Protein AF-W7T5Z7-F1 (afdb_monomer_lite)

pLDDT: mean 73.19, std 28.3, range [23.73, 98.75]

Secondary structure (DSSP, 8-state):
--PPP--------BTTBTTHHHHHHHHHHHHHHHTT--S------SSGGGGHHHHHHHHHHH-TT-EEEEE-SS-----TTT-SS--SGGGHHHHHTT-S-TTTS-SS---GGGEEEES-----HHHHHHHHTTSSEEE---TT--THHHHHHHHHTT-SSEEEEE-GGGS-HHHHTTTS-------------------------------------------------PPPPPPPPPPPPPPPPPPPPPPPPP---PPPP--PPPP-PPPPPPPP-

Structure (mmCIF, N/CA/C/O backbone):
data_AF-W7T5Z7-F1
#
_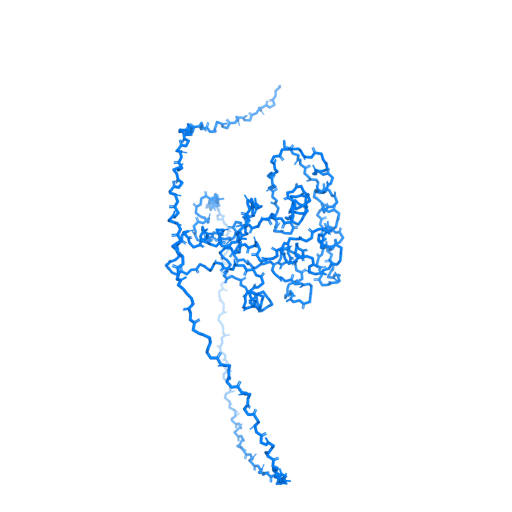entry.id   AF-W7T5Z7-F1
#
loop_
_atom_site.group_PDB
_atom_site.id
_atom_site.type_symbol
_atom_site.label_atom_id
_atom_site.label_alt_id
_atom_site.label_comp_id
_atom_site.label_asym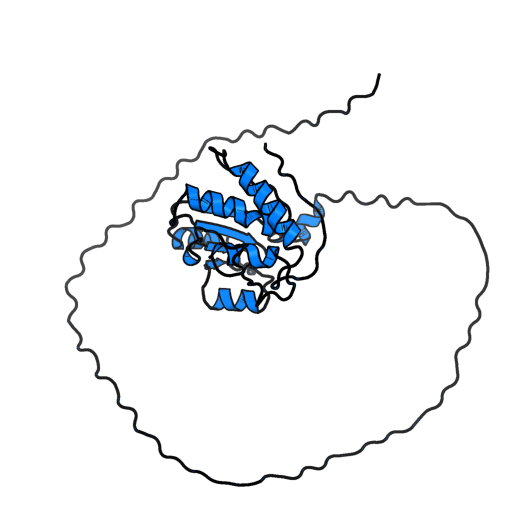_id
_atom_site.label_entity_id
_atom_site.label_seq_id
_atom_site.pdbx_PDB_ins_code
_atom_site.Cartn_x
_atom_site.Cartn_y
_atom_site.Cartn_z
_atom_site.occupancy
_atom_site.B_iso_or_equiv
_atom_site.auth_seq_id
_atom_site.auth_comp_id
_atom_site.auth_asym_id
_atom_site.auth_atom_id
_atom_site.pdbx_PDB_model_num
ATOM 1 N N . MET A 1 1 ? -3.049 23.572 3.138 1.00 80.56 1 MET A N 1
ATOM 2 C CA . MET A 1 1 ? -2.495 22.407 3.868 1.00 80.56 1 MET A CA 1
ATOM 3 C C . MET A 1 1 ? -3.502 21.980 4.930 1.00 80.56 1 MET A C 1
ATOM 5 O O . MET A 1 1 ? -3.996 22.853 5.629 1.00 80.56 1 MET A O 1
ATOM 9 N N . ARG A 1 2 ? -3.859 20.691 5.030 1.00 87.88 2 ARG A N 1
ATOM 10 C CA . ARG A 1 2 ? -4.737 20.172 6.100 1.00 87.88 2 ARG A CA 1
ATOM 11 C C . ARG A 1 2 ? -3.872 19.415 7.105 1.00 8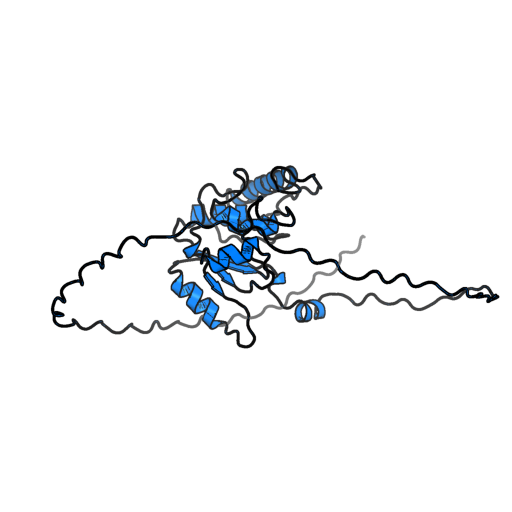7.88 2 ARG A C 1
ATOM 13 O O . ARG A 1 2 ? -3.148 18.513 6.701 1.00 87.88 2 ARG A O 1
ATOM 20 N N . ARG A 1 3 ? -3.923 19.786 8.386 1.00 90.75 3 ARG A N 1
ATOM 21 C CA . ARG A 1 3 ? -3.257 19.032 9.456 1.00 90.75 3 ARG A CA 1
ATOM 22 C C . ARG A 1 3 ? -4.219 17.960 9.955 1.00 90.75 3 ARG A C 1
ATOM 24 O O . ARG A 1 3 ? -5.344 18.279 10.328 1.00 90.75 3 ARG A O 1
ATOM 31 N N . VAL A 1 4 ? -3.782 16.707 9.933 1.00 91.88 4 VAL A N 1
ATOM 32 C CA . VAL A 1 4 ? -4.558 15.580 10.458 1.00 91.88 4 VAL A CA 1
ATOM 33 C C . VAL A 1 4 ? -4.205 15.407 11.929 1.00 91.88 4 VAL A C 1
ATOM 35 O O . VAL A 1 4 ? -3.028 15.428 12.288 1.00 91.88 4 VAL A O 1
ATOM 38 N N . GLN A 1 5 ? -5.214 15.270 12.785 1.00 91.50 5 GLN A N 1
ATOM 39 C CA . GLN A 1 5 ? -4.989 14.918 14.181 1.00 91.50 5 GLN A CA 1
ATOM 40 C C . GLN A 1 5 ? -4.401 13.507 14.261 1.00 91.50 5 GLN A C 1
ATOM 42 O O . GLN A 1 5 ? -4.882 12.593 13.595 1.00 91.50 5 GLN A O 1
ATOM 47 N N . VAL A 1 6 ? -3.375 13.333 15.090 1.00 91.00 6 VAL A N 1
ATOM 48 C CA . VAL A 1 6 ? -2.762 12.030 15.353 1.00 91.00 6 VAL A CA 1
ATOM 49 C C . VAL A 1 6 ? -2.937 11.731 16.831 1.00 91.00 6 VAL A C 1
ATOM 51 O O . VAL A 1 6 ? -2.428 12.454 17.687 1.00 91.00 6 VAL A O 1
ATOM 54 N N . ARG A 1 7 ? -3.681 10.672 17.139 1.00 91.19 7 ARG A N 1
ATOM 55 C CA . ARG A 1 7 ? -3.710 10.097 18.478 1.00 91.19 7 ARG A CA 1
ATOM 56 C C . ARG A 1 7 ? -2.407 9.328 18.670 1.00 91.19 7 ARG A C 1
ATOM 58 O O . ARG A 1 7 ? -2.045 8.497 17.839 1.00 91.19 7 ARG A O 1
ATOM 65 N N . ALA A 1 8 ? -1.715 9.632 19.759 1.00 87.81 8 ALA A N 1
ATOM 66 C CA . ALA A 1 8 ? -0.575 8.864 20.229 1.00 87.81 8 ALA A CA 1
ATOM 67 C C . ALA A 1 8 ? -1.036 7.905 21.330 1.00 87.81 8 ALA A C 1
ATOM 69 O O . ALA A 1 8 ? -1.938 8.220 22.108 1.00 87.81 8 ALA A O 1
ATOM 70 N N . GLY A 1 9 ? -0.419 6.732 21.389 1.00 84.50 9 GLY A N 1
ATOM 71 C CA . GLY A 1 9 ? -0.694 5.734 22.411 1.00 84.50 9 GLY A CA 1
ATOM 72 C C . GLY A 1 9 ? -0.051 4.404 22.059 1.00 84.50 9 GLY A C 1
ATOM 73 O O . GLY A 1 9 ? 0.315 4.166 20.908 1.00 84.50 9 GLY A O 1
ATOM 74 N N . THR A 1 10 ? 0.080 3.544 23.060 1.00 84.12 10 THR A N 1
ATOM 75 C CA . THR A 1 10 ? 0.559 2.176 22.891 1.00 84.12 10 THR A CA 1
ATOM 76 C C . THR A 1 10 ? -0.527 1.202 23.324 1.00 84.12 10 THR A C 1
ATOM 78 O O . THR A 1 10 ? -1.245 1.438 24.295 1.00 84.12 10 THR A O 1
ATOM 81 N N . SER A 1 11 ? -0.677 0.102 22.595 1.00 80.69 11 SER A N 1
ATOM 82 C CA . SER A 1 11 ? -1.566 -0.990 22.978 1.00 80.69 11 SER A CA 1
ATOM 83 C C . SER A 1 11 ? -0.900 -2.339 22.755 1.00 80.69 11 SER A C 1
ATOM 85 O O . SER A 1 11 ? 0.031 -2.491 21.957 1.00 80.69 11 SER A O 1
ATOM 87 N N . LYS A 1 12 ? -1.429 -3.350 23.447 1.00 86.44 12 LYS A N 1
ATOM 88 C CA . LYS A 1 12 ? -1.060 -4.749 23.219 1.00 86.44 12 LYS A CA 1
ATOM 89 C C . LYS A 1 12 ? -1.367 -5.159 21.773 1.00 86.44 12 LYS A C 1
ATOM 91 O O . LYS A 1 12 ? -2.151 -4.504 21.081 1.00 86.44 12 LYS A O 1
ATOM 96 N N . LEU A 1 13 ? -0.738 -6.251 21.350 1.00 93.06 13 LEU A N 1
ATOM 97 C CA . LEU A 1 13 ? -1.005 -6.925 20.085 1.00 93.06 13 LEU A CA 1
ATOM 98 C C . LEU A 1 13 ? -2.455 -7.437 20.074 1.00 93.06 13 LEU A C 1
ATOM 100 O O . LEU A 1 13 ? -2.835 -8.214 20.948 1.00 93.06 13 LEU A O 1
ATOM 104 N N . VAL A 1 14 ? -3.257 -7.014 19.096 1.00 95.56 14 VAL A N 1
ATOM 105 C CA . VAL A 1 14 ? -4.645 -7.471 18.916 1.00 95.56 14 VAL A CA 1
ATOM 106 C C . VAL A 1 14 ? -4.833 -7.905 17.470 1.00 95.56 14 VAL A C 1
ATOM 108 O O . VAL A 1 14 ? -4.664 -7.105 16.551 1.00 95.56 14 VAL A O 1
ATOM 111 N N . GLY A 1 15 ? -5.167 -9.182 17.262 1.00 94.75 15 GLY A N 1
ATOM 112 C CA . GLY A 1 15 ? -5.297 -9.750 15.915 1.00 94.75 15 GLY A CA 1
ATOM 113 C C . GLY A 1 15 ? -3.991 -9.709 15.114 1.00 94.75 15 GLY A C 1
ATOM 114 O O . GLY A 1 15 ? -4.033 -9.557 13.902 1.00 94.75 15 GLY A O 1
ATOM 115 N N . GLY A 1 16 ? -2.837 -9.777 15.790 1.00 96.75 16 GLY A N 1
ATOM 116 C CA . GLY A 1 16 ? -1.516 -9.686 15.159 1.00 96.75 16 GLY A CA 1
ATOM 117 C C . GLY A 1 16 ? -1.066 -8.263 14.798 1.00 96.75 16 GLY A C 1
ATOM 118 O O . GLY A 1 16 ? -0.042 -8.114 14.145 1.00 96.75 16 GLY A O 1
ATOM 119 N N . ILE A 1 17 ? -1.785 -7.221 15.241 1.00 97.50 17 ILE A N 1
ATOM 120 C CA . ILE A 1 17 ? -1.431 -5.814 14.995 1.00 97.50 17 ILE A CA 1
ATOM 121 C C . ILE A 1 17 ? -1.275 -5.055 16.321 1.00 97.50 17 ILE A C 1
ATOM 123 O O . ILE A 1 17 ? -2.170 -5.062 17.173 1.00 97.50 17 ILE A O 1
ATOM 127 N N . HIS A 1 18 ? -0.137 -4.386 16.507 1.00 96.12 18 HIS A N 1
ATOM 128 C CA . HIS A 1 18 ? 0.095 -3.465 17.620 1.00 96.12 18 HIS A CA 1
ATOM 129 C C . HIS A 1 18 ? -0.662 -2.148 17.435 1.00 96.12 18 HIS A C 1
ATOM 131 O O . HIS A 1 18 ? -0.862 -1.684 16.317 1.00 96.12 18 HIS A O 1
ATOM 137 N N . ASN A 1 19 ? -1.032 -1.499 18.542 1.00 95.12 19 ASN A N 1
ATOM 138 C CA . ASN A 1 19 ? -1.632 -0.156 18.541 1.00 95.12 19 ASN A CA 1
ATOM 139 C C . ASN A 1 19 ? -2.953 -0.049 17.749 1.00 95.12 19 ASN A C 1
ATOM 141 O O . ASN A 1 19 ? -3.313 1.041 17.305 1.00 95.12 19 ASN A O 1
ATOM 145 N N . ARG A 1 20 ? -3.689 -1.161 17.587 1.00 95.12 20 ARG A N 1
ATOM 146 C CA . ARG A 1 20 ? -4.884 -1.277 16.728 1.00 95.12 20 ARG A CA 1
ATOM 147 C C . ARG A 1 20 ? -5.879 -0.128 16.906 1.00 95.12 20 ARG A C 1
ATOM 149 O O . ARG A 1 20 ? -6.240 0.514 15.926 1.00 95.12 20 ARG A O 1
ATOM 156 N N . GLU A 1 21 ? -6.300 0.149 18.140 1.00 93.31 21 GLU A N 1
ATOM 157 C CA . GLU A 1 21 ? -7.297 1.193 18.435 1.00 93.31 21 GLU A CA 1
ATOM 158 C C . GLU A 1 21 ? -6.822 2.579 17.971 1.00 93.31 21 GLU A C 1
ATOM 160 O O . GLU A 1 21 ? -7.561 3.331 17.335 1.00 93.31 21 GLU A O 1
ATOM 165 N N . VAL A 1 22 ? -5.557 2.903 18.251 1.00 94.31 22 VAL A N 1
ATOM 166 C CA . VAL A 1 22 ? -4.946 4.183 17.880 1.00 94.31 22 VAL A CA 1
ATOM 167 C C . VAL A 1 22 ? -4.818 4.296 16.362 1.00 94.31 22 VAL A C 1
ATOM 169 O O . VAL A 1 22 ? -5.159 5.334 15.793 1.00 94.31 22 VAL A O 1
ATOM 172 N N . LEU A 1 23 ? -4.392 3.222 15.692 1.00 95.81 23 LEU A N 1
ATOM 173 C CA . LEU A 1 23 ? -4.307 3.176 14.235 1.00 95.81 23 LEU A CA 1
ATOM 174 C C . LEU A 1 23 ? -5.684 3.366 13.586 1.00 95.81 23 LEU A C 1
ATOM 176 O O . LEU A 1 23 ? -5.809 4.151 12.649 1.00 95.81 23 LEU A O 1
ATOM 180 N N . MET A 1 24 ? -6.732 2.720 14.105 1.00 95.12 24 MET A N 1
ATOM 181 C CA . MET A 1 24 ? -8.100 2.891 13.603 1.00 95.12 24 MET A CA 1
ATOM 182 C C . MET A 1 24 ? -8.606 4.328 13.775 1.00 95.12 24 MET A C 1
ATOM 184 O O . MET A 1 24 ? -9.157 4.898 12.831 1.00 95.12 24 MET A O 1
ATOM 188 N N . ALA A 1 25 ? -8.366 4.949 14.934 1.00 95.31 25 ALA A N 1
ATOM 189 C CA . ALA A 1 25 ? -8.713 6.353 15.153 1.00 95.31 25 ALA A CA 1
ATOM 190 C C . ALA A 1 25 ? -7.990 7.279 14.155 1.00 95.31 25 ALA A C 1
ATOM 192 O O . ALA A 1 25 ? -8.613 8.134 13.525 1.00 95.31 25 ALA A O 1
ATOM 193 N N . ASN A 1 26 ? -6.691 7.059 13.938 1.00 95.56 26 ASN A N 1
ATOM 194 C CA . ASN A 1 26 ? -5.892 7.850 13.002 1.00 95.56 26 ASN A CA 1
ATOM 195 C C . ASN A 1 26 ? -6.357 7.679 11.549 1.00 95.56 26 ASN A C 1
ATOM 197 O O . ASN A 1 26 ? -6.443 8.664 10.814 1.00 95.56 26 ASN A O 1
ATOM 201 N N . ARG A 1 27 ? -6.744 6.464 11.142 1.00 95.56 27 ARG A N 1
ATOM 202 C CA . ARG A 1 27 ? -7.349 6.210 9.824 1.00 95.56 27 ARG A CA 1
ATOM 203 C C . ARG A 1 27 ? -8.650 6.989 9.636 1.00 95.56 27 ARG A C 1
ATOM 205 O O . ARG A 1 27 ? -8.863 7.571 8.573 1.00 95.56 27 ARG A O 1
ATOM 212 N N . ALA A 1 28 ? -9.498 7.056 10.663 1.00 95.75 28 ALA A N 1
ATOM 213 C CA . ALA A 1 28 ? -10.732 7.838 10.611 1.00 95.75 28 ALA A CA 1
ATOM 214 C C . ALA A 1 28 ? -10.452 9.344 10.438 1.00 95.75 28 ALA A C 1
ATOM 216 O O . ALA A 1 28 ? -11.091 9.999 9.607 1.00 95.75 28 ALA A O 1
ATOM 217 N N . PHE A 1 2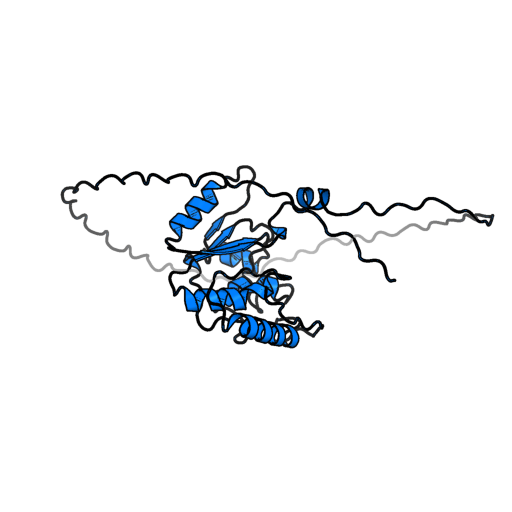9 ? -9.450 9.885 11.142 1.00 96.00 29 PHE A N 1
ATOM 218 C CA . PHE A 1 29 ? -9.026 11.281 10.976 1.00 96.00 29 PHE A CA 1
ATOM 219 C C . PHE A 1 29 ? -8.460 11.562 9.577 1.00 96.00 29 PHE A C 1
ATOM 221 O O . PHE A 1 29 ? -8.786 12.588 8.974 1.00 96.00 29 PHE A O 1
ATOM 228 N N . GLN A 1 30 ? -7.671 10.641 9.015 1.00 95.62 30 GLN A N 1
ATOM 229 C CA . GLN A 1 30 ? -7.176 10.748 7.638 1.00 95.62 30 GLN A CA 1
ATOM 230 C C . GLN A 1 30 ? -8.327 10.732 6.627 1.00 95.62 30 GLN A C 1
ATOM 232 O O . GLN A 1 30 ? -8.395 11.595 5.749 1.00 95.62 30 GLN A O 1
ATOM 237 N N . ALA A 1 31 ? -9.276 9.804 6.782 1.00 95.06 31 ALA A N 1
ATOM 238 C CA . ALA A 1 31 ? -10.434 9.706 5.902 1.00 95.06 31 ALA A CA 1
ATOM 239 C C . ALA A 1 31 ? -11.245 11.008 5.931 1.00 95.06 31 ALA A C 1
ATOM 241 O O . ALA A 1 31 ? -11.594 11.538 4.876 1.00 95.06 31 ALA A O 1
ATOM 242 N N . GLN A 1 32 ? -11.466 11.578 7.121 1.00 95.44 32 GLN A N 1
ATOM 243 C CA . GLN A 1 32 ? -12.104 12.883 7.296 1.00 95.44 32 GLN A CA 1
ATOM 244 C C . GLN A 1 32 ? -11.375 14.007 6.567 1.00 95.44 32 GLN A C 1
ATOM 246 O O . GLN A 1 32 ? -12.016 14.801 5.874 1.00 95.44 32 GLN A O 1
ATOM 251 N N . ALA A 1 33 ? -10.051 14.061 6.685 1.00 94.31 33 ALA A N 1
ATOM 252 C CA . ALA A 1 33 ? -9.251 15.080 6.024 1.00 94.31 33 ALA A CA 1
ATOM 253 C C . ALA A 1 33 ? -9.304 14.977 4.490 1.00 94.31 33 ALA A C 1
ATOM 255 O O . ALA A 1 33 ? -9.174 16.003 3.820 1.00 94.31 33 ALA A O 1
ATOM 256 N N . LEU A 1 34 ? -9.539 13.785 3.931 1.00 94.38 34 LEU A N 1
ATOM 257 C CA . LEU A 1 34 ? -9.584 13.548 2.485 1.00 94.38 34 LEU A CA 1
ATOM 258 C C . LEU A 1 34 ? -10.984 13.646 1.858 1.00 94.38 34 LEU A C 1
ATOM 260 O O . LEU A 1 34 ? -11.066 13.835 0.647 1.00 94.38 34 LEU A O 1
ATOM 264 N N . ARG A 1 35 ? -12.080 13.601 2.637 1.00 90.25 35 ARG A N 1
ATOM 265 C CA . ARG A 1 35 ? -13.474 13.569 2.118 1.00 90.25 35 ARG A CA 1
ATOM 266 C C . ARG A 1 35 ? -13.794 14.601 1.031 1.00 90.25 35 ARG A C 1
ATOM 268 O O . ARG A 1 35 ? -14.564 14.312 0.125 1.00 90.25 35 ARG A O 1
ATOM 275 N N . HIS A 1 36 ? -13.207 15.793 1.125 1.00 85.62 36 HIS A N 1
ATOM 276 C CA . HIS A 1 36 ? -13.451 16.910 0.201 1.00 85.62 36 HIS A CA 1
ATOM 277 C C . HIS A 1 36 ? -12.191 17.340 -0.562 1.00 85.62 36 HIS A C 1
ATOM 279 O O . HIS A 1 36 ? -12.045 18.512 -0.905 1.00 85.62 36 HIS A O 1
ATOM 285 N N . ALA A 1 37 ? -11.221 16.441 -0.741 1.00 91.50 37 ALA A N 1
ATOM 286 C CA . ALA A 1 37 ? -10.037 16.730 -1.540 1.00 91.50 37 ALA A CA 1
ATOM 287 C C . ALA A 1 37 ? -10.374 16.629 -3.040 1.00 91.50 37 ALA A C 1
ATOM 289 O O . ALA A 1 37 ? -10.765 15.572 -3.524 1.00 91.50 37 ALA A O 1
ATOM 290 N N . SER A 1 38 ? -10.212 17.724 -3.786 1.00 86.12 38 SER A N 1
ATOM 291 C CA . SER A 1 38 ? -10.497 17.790 -5.231 1.00 86.12 38 SER A CA 1
ATOM 292 C C . SER A 1 38 ? -9.241 17.903 -6.104 1.00 86.12 38 SER A C 1
ATOM 294 O O . SER A 1 38 ? -9.288 17.576 -7.287 1.00 86.12 38 SER A O 1
ATOM 296 N N . GLY A 1 39 ? -8.096 18.298 -5.539 1.00 87.38 39 GLY A N 1
ATOM 297 C CA . GLY A 1 39 ? -6.808 18.412 -6.239 1.00 87.38 39 GLY A CA 1
ATOM 298 C C . GLY A 1 39 ? -5.880 17.208 -6.032 1.00 87.38 39 GLY A C 1
ATOM 299 O O . GLY A 1 39 ? -6.316 16.193 -5.476 1.00 87.38 39 GLY A O 1
ATOM 300 N N . PRO A 1 40 ? -4.610 17.309 -6.470 1.00 89.12 40 PRO A N 1
ATOM 301 C CA . PRO A 1 40 ? -3.552 16.389 -6.066 1.00 89.12 40 PRO A CA 1
ATOM 302 C C . PRO A 1 40 ? -3.440 16.323 -4.540 1.00 89.12 40 PRO A C 1
ATOM 304 O O . PRO A 1 40 ? -3.611 17.330 -3.849 1.00 89.12 40 PRO A O 1
ATOM 307 N N . VAL A 1 41 ? -3.155 15.134 -4.020 1.00 93.69 41 VAL A N 1
ATOM 308 C CA . VAL A 1 41 ? -2.959 14.897 -2.588 1.00 93.69 41 VAL A CA 1
ATOM 309 C C . VAL A 1 41 ? -1.485 14.604 -2.363 1.00 93.69 41 VAL A C 1
ATOM 311 O O . VAL A 1 41 ? -0.941 13.689 -2.972 1.00 93.69 41 VAL A O 1
ATOM 314 N N . LEU A 1 42 ? -0.861 15.383 -1.483 1.00 95.06 42 LEU A N 1
ATOM 315 C CA . LEU A 1 42 ? 0.448 15.084 -0.918 1.00 95.06 42 LEU A CA 1
ATOM 316 C C . LEU A 1 42 ? 0.245 14.751 0.557 1.00 95.06 42 LEU A C 1
ATOM 318 O O . LEU A 1 42 ? -0.194 15.606 1.332 1.00 95.06 42 LEU A O 1
ATOM 322 N N . THR A 1 43 ? 0.563 13.517 0.927 1.00 94.75 43 THR A N 1
ATOM 323 C CA . THR A 1 43 ? 0.595 13.077 2.321 1.00 94.75 43 THR A CA 1
ATOM 324 C C . THR A 1 43 ? 2.027 13.199 2.821 1.00 94.75 43 THR A C 1
ATOM 326 O O . THR A 1 43 ? 2.940 12.656 2.214 1.00 94.75 43 THR A O 1
ATOM 329 N N . ILE A 1 44 ? 2.228 13.932 3.914 1.00 94.19 44 ILE A N 1
ATOM 330 C CA . ILE A 1 44 ? 3.503 13.964 4.638 1.00 94.19 44 ILE A CA 1
ATOM 331 C C . ILE A 1 44 ? 3.213 13.327 5.988 1.00 94.19 44 ILE A C 1
ATOM 333 O O . ILE A 1 44 ? 2.476 13.900 6.795 1.00 94.19 44 ILE A O 1
ATOM 337 N N . GLY A 1 45 ? 3.692 12.102 6.165 1.00 86.38 45 GLY A N 1
ATOM 338 C CA . GLY A 1 45 ? 3.272 11.224 7.248 1.00 86.38 45 GLY A CA 1
ATOM 339 C C . GLY A 1 45 ? 4.366 10.886 8.255 1.00 86.38 45 GLY A C 1
ATOM 340 O O . GLY A 1 45 ? 5.419 11.520 8.300 1.00 86.38 45 GLY A O 1
ATOM 341 N N . GLY A 1 46 ? 4.043 9.896 9.090 1.00 87.62 46 GLY A N 1
ATOM 342 C CA . GLY A 1 46 ? 4.990 9.153 9.919 1.00 87.62 46 GLY A CA 1
ATOM 343 C C . GLY A 1 46 ? 5.480 7.920 9.159 1.00 87.62 46 GLY A C 1
ATOM 344 O O . GLY A 1 46 ? 5.990 8.060 8.056 1.00 87.62 46 GLY A O 1
ATOM 345 N N . ASP A 1 47 ? 5.301 6.730 9.732 1.00 92.75 47 ASP A N 1
ATOM 346 C CA . ASP A 1 47 ? 5.609 5.458 9.060 1.00 92.75 47 ASP A CA 1
ATOM 347 C C . ASP A 1 47 ? 4.658 5.133 7.886 1.00 92.75 47 ASP A C 1
ATOM 349 O O . ASP A 1 47 ? 3.606 5.760 7.728 1.00 92.75 47 ASP A O 1
ATOM 353 N N . CYS A 1 48 ? 4.998 4.114 7.090 1.00 96.44 48 CYS A N 1
ATOM 354 C CA . CYS A 1 48 ? 4.234 3.670 5.916 1.00 96.44 48 CYS A CA 1
ATOM 355 C C . CYS A 1 48 ? 2.785 3.246 6.203 1.00 96.44 48 CYS A C 1
ATOM 357 O O . CYS A 1 48 ? 1.941 3.241 5.304 1.00 96.44 48 CYS A O 1
ATOM 359 N N . GLY A 1 49 ? 2.425 2.972 7.462 1.00 93.75 49 GLY A N 1
ATOM 360 C CA . GLY A 1 49 ? 1.052 2.653 7.853 1.00 93.75 49 GLY A CA 1
ATOM 361 C C . GLY A 1 49 ? 0.051 3.765 7.515 1.00 93.75 49 GLY A C 1
ATOM 362 O O . GLY A 1 49 ? -1.135 3.494 7.293 1.00 93.75 49 GLY A O 1
ATOM 363 N N . VAL A 1 50 ? 0.519 5.014 7.414 1.00 94.06 50 VAL A N 1
ATOM 364 C CA . VAL A 1 50 ? -0.304 6.177 7.040 1.00 94.06 50 VAL A CA 1
ATOM 365 C C . VAL A 1 50 ? -0.818 6.140 5.598 1.00 94.06 50 VAL A C 1
ATOM 367 O O . VAL A 1 50 ? -1.762 6.859 5.280 1.00 94.06 50 VAL A O 1
ATOM 370 N N . GLU A 1 51 ? -0.231 5.322 4.726 1.00 94.88 51 GLU A N 1
ATOM 371 C CA . GLU A 1 51 ? -0.466 5.372 3.277 1.00 94.88 51 GLU A CA 1
ATOM 372 C C . GLU A 1 51 ? -1.764 4.707 2.835 1.00 94.88 51 GLU A C 1
ATOM 374 O O . GLU A 1 51 ? -2.333 5.049 1.799 1.00 94.88 51 GLU A O 1
ATOM 379 N N . THR A 1 52 ? -2.277 3.769 3.625 1.00 95.19 52 THR A N 1
ATOM 380 C CA . THR A 1 52 ? -3.442 2.971 3.227 1.00 95.19 52 THR A CA 1
ATOM 381 C C . THR A 1 52 ?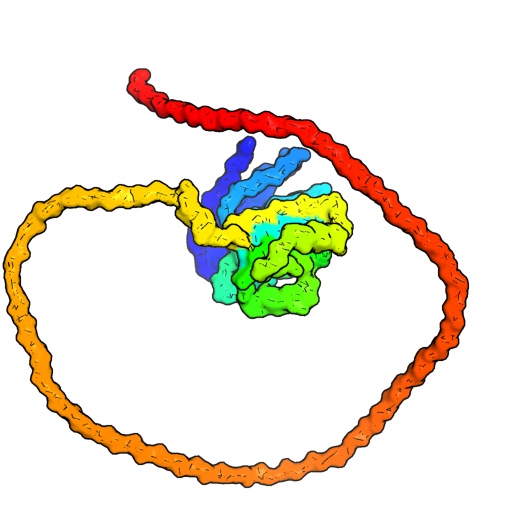 -4.698 3.817 2.991 1.00 95.19 52 THR A C 1
ATOM 383 O O . THR A 1 52 ? -5.415 3.578 2.020 1.00 95.19 52 THR A O 1
ATOM 386 N N . VAL A 1 53 ? -4.966 4.853 3.795 1.00 96.19 53 VAL A N 1
ATOM 387 C CA . VAL A 1 53 ? -6.152 5.710 3.589 1.00 96.19 53 VAL A CA 1
ATOM 388 C C . VAL A 1 53 ? -6.010 6.625 2.359 1.00 96.19 53 VAL A C 1
ATOM 390 O O . VAL A 1 53 ? -6.922 6.615 1.524 1.00 96.19 53 VAL A O 1
ATOM 393 N N . PRO A 1 54 ? -4.907 7.379 2.170 1.00 96.50 54 PRO A N 1
ATOM 394 C CA . PRO A 1 54 ? -4.662 8.126 0.934 1.00 96.50 54 PRO A CA 1
ATOM 395 C C . PRO A 1 54 ? -4.633 7.254 -0.326 1.00 96.50 54 PRO A C 1
ATOM 397 O O . PRO A 1 54 ? -5.229 7.629 -1.339 1.00 96.50 54 PRO A O 1
ATOM 400 N N . LEU A 1 55 ? -4.020 6.070 -0.263 1.00 97.50 55 LEU A N 1
ATOM 401 C CA . LEU A 1 55 ? -3.997 5.122 -1.373 1.00 97.50 55 LEU A CA 1
ATOM 402 C C . LEU A 1 55 ? -5.403 4.606 -1.695 1.00 97.50 55 LEU A C 1
ATOM 404 O O . LEU A 1 55 ? -5.792 4.572 -2.861 1.00 97.50 55 LEU A O 1
ATOM 408 N N . GLY A 1 56 ? -6.211 4.281 -0.682 1.00 96.75 56 GLY A N 1
ATOM 409 C CA . GLY A 1 56 ? -7.619 3.923 -0.862 1.00 96.75 56 GLY A CA 1
ATOM 410 C C . GLY A 1 56 ? -8.441 5.046 -1.496 1.00 96.75 56 GLY A C 1
ATOM 411 O O . GLY A 1 56 ? -9.231 4.803 -2.412 1.00 96.75 56 GLY A O 1
ATOM 412 N N . PHE A 1 57 ? -8.221 6.290 -1.069 1.00 96.19 57 PHE A N 1
ATOM 413 C CA . PHE A 1 57 ? -8.839 7.468 -1.677 1.00 96.19 57 PHE A CA 1
ATOM 414 C C . PHE A 1 57 ? -8.441 7.616 -3.155 1.00 96.19 57 PHE A C 1
ATOM 416 O O . PHE A 1 57 ? -9.309 7.762 -4.020 1.00 96.19 57 PHE A O 1
ATOM 423 N N . ALA A 1 58 ? -7.147 7.503 -3.466 1.00 96.25 58 ALA A N 1
ATOM 424 C CA . ALA A 1 58 ? -6.645 7.538 -4.835 1.00 96.25 58 ALA A CA 1
ATOM 425 C C . ALA A 1 58 ? -7.240 6.399 -5.675 1.00 96.25 58 ALA A C 1
ATOM 427 O O . ALA A 1 58 ? -7.733 6.631 -6.776 1.00 96.25 58 ALA A O 1
ATOM 428 N N . ARG A 1 59 ? -7.284 5.177 -5.143 1.00 96.75 59 ARG A N 1
ATOM 429 C CA . ARG A 1 59 ? -7.831 3.998 -5.820 1.00 96.75 59 ARG A CA 1
ATOM 430 C C . ARG A 1 59 ? -9.321 4.134 -6.137 1.00 96.75 59 ARG A C 1
ATOM 432 O O . ARG A 1 59 ? -9.745 3.684 -7.206 1.00 96.75 59 ARG A O 1
ATOM 439 N N . LYS A 1 60 ? -10.107 4.772 -5.262 1.00 95.25 60 LYS A N 1
ATOM 440 C CA . LYS A 1 60 ? -11.517 5.118 -5.523 1.00 95.25 60 LYS A CA 1
ATOM 441 C C . LYS A 1 60 ? -11.644 6.185 -6.615 1.00 95.25 60 LYS A C 1
ATOM 443 O O . LYS A 1 60 ? -12.470 6.039 -7.507 1.00 95.25 60 LYS A O 1
ATOM 448 N N . ARG A 1 61 ? -10.797 7.217 -6.584 1.00 93.88 61 ARG A N 1
ATOM 449 C CA . ARG A 1 61 ? -10.828 8.338 -7.539 1.00 93.88 61 ARG A CA 1
ATOM 450 C C . ARG A 1 61 ? -10.351 7.972 -8.947 1.00 93.88 61 ARG A C 1
ATOM 452 O O . ARG A 1 61 ? -10.908 8.447 -9.929 1.00 93.88 61 ARG A O 1
ATOM 459 N N . PHE A 1 62 ? -9.305 7.161 -9.040 1.00 94.62 62 PHE A N 1
ATOM 460 C CA . PHE A 1 62 ? -8.567 6.883 -10.276 1.00 94.62 62 PHE A CA 1
ATOM 461 C C . PHE A 1 62 ? -8.858 5.497 -10.869 1.00 94.62 62 PHE A C 1
ATOM 463 O O . PHE A 1 62 ? -8.350 5.153 -11.938 1.00 94.62 62 PHE A O 1
ATOM 470 N N . GLY A 1 63 ? -9.702 4.709 -10.199 1.00 96.06 63 GLY A N 1
ATOM 471 C CA . GLY A 1 63 ? -10.213 3.443 -10.710 1.00 96.06 63 GLY A CA 1
ATOM 472 C C . GLY A 1 63 ? -9.214 2.274 -10.666 1.00 96.06 63 GLY A C 1
ATOM 473 O O . GLY A 1 63 ? -8.103 2.391 -10.145 1.00 96.06 63 GLY A O 1
ATOM 474 N N . PRO A 1 64 ? -9.613 1.098 -11.191 1.00 96.31 64 PRO A N 1
ATOM 475 C CA . PRO A 1 64 ? -8.862 -0.163 -11.081 1.00 96.31 64 PRO A CA 1
ATOM 476 C C . PRO A 1 64 ? -7.572 -0.217 -11.898 1.00 96.31 64 PRO A C 1
ATOM 478 O O . PRO A 1 64 ? -6.786 -1.153 -11.752 1.00 96.31 64 PRO A O 1
ATOM 481 N N . ALA A 1 65 ? -7.357 0.761 -12.777 1.00 97.56 65 ALA A N 1
ATOM 482 C CA . ALA A 1 65 ? -6.143 0.859 -13.570 1.00 97.56 65 ALA A CA 1
ATOM 483 C C . ALA A 1 65 ? -4.997 1.573 -12.834 1.00 97.56 65 ALA A C 1
ATOM 485 O O . ALA A 1 65 ? -3.881 1.541 -13.346 1.00 97.56 65 ALA A O 1
ATOM 486 N N . LEU A 1 66 ? -5.249 2.188 -11.668 1.00 98.25 66 LEU A N 1
ATOM 487 C CA . LEU A 1 66 ? -4.225 2.875 -10.879 1.00 98.25 66 LEU A CA 1
ATOM 488 C C . LEU A 1 66 ? -3.049 1.931 -10.579 1.00 98.25 66 LEU A C 1
ATOM 490 O O . LEU A 1 66 ? -3.237 0.856 -10.004 1.00 98.25 66 LEU A O 1
ATOM 494 N N . GLY A 1 67 ? -1.852 2.338 -10.997 1.00 98.56 67 GLY A N 1
ATOM 495 C CA . GLY A 1 67 ? -0.595 1.716 -10.598 1.00 98.56 67 GLY A CA 1
ATOM 496 C C . GLY A 1 67 ? -0.093 2.293 -9.283 1.00 98.56 67 GLY A C 1
ATOM 497 O O . GLY A 1 67 ? -0.505 3.377 -8.868 1.00 98.56 67 GLY A O 1
ATOM 498 N N . VAL A 1 68 ? 0.816 1.576 -8.635 1.00 98.75 68 VAL A N 1
ATOM 499 C CA . VAL A 1 68 ? 1.499 2.052 -7.427 1.00 98.75 68 VAL A CA 1
ATOM 500 C C . VAL A 1 68 ? 2.994 1.907 -7.642 1.00 98.75 68 VAL A C 1
ATOM 502 O O . VAL A 1 68 ? 3.456 0.855 -8.074 1.00 98.75 68 VAL A O 1
ATOM 505 N N . LEU A 1 69 ? 3.736 2.971 -7.371 1.00 98.62 69 LEU A N 1
ATOM 506 C CA . LEU A 1 69 ? 5.187 2.952 -7.303 1.00 98.62 69 LEU A CA 1
ATOM 507 C C . LEU A 1 69 ? 5.572 3.165 -5.840 1.00 98.62 69 LEU A C 1
ATOM 509 O O . LEU A 1 69 ? 5.318 4.233 -5.284 1.00 98.62 69 LEU A O 1
ATOM 513 N N . TRP A 1 70 ? 6.107 2.113 -5.231 1.00 98.62 70 TRP A N 1
ATOM 514 C CA . TRP A 1 70 ? 6.435 2.033 -3.814 1.00 98.62 70 TRP A CA 1
ATOM 515 C C . TRP A 1 70 ? 7.955 2.016 -3.666 1.00 98.62 70 TRP A C 1
ATOM 517 O O . TRP A 1 70 ? 8.593 1.008 -3.975 1.00 98.62 70 TRP A O 1
ATOM 527 N N . PHE A 1 71 ? 8.539 3.150 -3.283 1.00 97.81 71 PHE A N 1
ATOM 528 C CA . PHE A 1 71 ? 9.961 3.238 -2.961 1.00 97.81 71 PHE A CA 1
ATOM 529 C C . PHE A 1 71 ? 10.159 3.013 -1.470 1.00 97.81 71 PHE A C 1
ATOM 531 O O . PHE A 1 71 ? 9.734 3.852 -0.684 1.00 97.81 71 PHE A O 1
ATOM 538 N N . ASP A 1 72 ? 10.795 1.907 -1.103 1.00 97.19 72 ASP A N 1
ATOM 539 C CA . ASP A 1 72 ? 10.913 1.468 0.291 1.00 97.19 72 ASP A CA 1
ATOM 540 C C . ASP A 1 72 ? 12.096 0.500 0.437 1.00 97.19 72 ASP A C 1
ATOM 542 O O . ASP A 1 72 ? 12.430 -0.215 -0.515 1.00 97.19 72 ASP A O 1
ATOM 546 N N . ALA A 1 73 ? 12.781 0.492 1.583 1.00 95.94 73 ALA A N 1
ATOM 547 C CA . ALA A 1 73 ? 13.789 -0.528 1.870 1.00 95.94 73 ALA A CA 1
ATOM 548 C C . ALA A 1 73 ? 13.180 -1.887 2.253 1.00 95.94 73 ALA A C 1
ATOM 550 O O . ALA A 1 73 ? 13.861 -2.909 2.093 1.00 95.94 73 ALA A O 1
ATOM 551 N N . HIS A 1 74 ? 11.937 -1.904 2.722 1.00 97.06 74 HIS A N 1
ATOM 552 C CA . HIS A 1 74 ? 11.165 -3.069 3.145 1.00 97.06 74 HIS A CA 1
ATOM 553 C C . HIS A 1 74 ? 10.104 -3.441 2.098 1.00 97.06 74 HIS A C 1
ATOM 555 O O . HIS A 1 74 ? 9.952 -2.783 1.066 1.00 97.06 74 HIS A O 1
ATOM 561 N N . GLY A 1 75 ? 9.411 -4.564 2.309 1.00 97.75 75 GLY A N 1
ATOM 562 C CA . GLY A 1 75 ? 8.344 -4.992 1.405 1.00 97.75 75 GLY A CA 1
ATOM 563 C C . GLY A 1 75 ? 6.992 -4.349 1.709 1.00 97.75 75 GLY A C 1
ATOM 564 O O . GLY A 1 75 ? 6.195 -4.130 0.797 1.00 97.75 75 GLY A O 1
ATOM 565 N N . ASP A 1 76 ? 6.703 -4.126 2.989 1.00 98.44 76 ASP A N 1
ATOM 566 C CA . ASP A 1 76 ? 5.363 -3.849 3.513 1.00 98.44 76 ASP A CA 1
ATOM 567 C C . ASP A 1 76 ? 4.325 -4.912 3.096 1.00 98.44 76 ASP A C 1
ATOM 569 O O . ASP A 1 76 ? 3.113 -4.668 2.994 1.00 98.44 76 ASP A O 1
ATOM 573 N N . LEU A 1 77 ? 4.813 -6.130 2.826 1.00 98.69 77 LEU A N 1
ATOM 574 C CA . LEU A 1 77 ? 4.048 -7.231 2.235 1.00 98.69 77 LEU A CA 1
ATOM 575 C C . LEU A 1 77 ? 3.512 -8.217 3.276 1.00 98.69 77 LEU A C 1
ATOM 577 O O . LEU A 1 77 ? 2.897 -9.226 2.897 1.00 98.69 77 LEU A O 1
ATOM 581 N N . ASN A 1 78 ? 3.700 -7.940 4.567 1.00 98.69 78 ASN A N 1
ATOM 582 C CA . ASN A 1 78 ? 3.217 -8.823 5.612 1.00 98.69 78 ASN A CA 1
ATOM 583 C C . ASN A 1 78 ? 1.704 -8.774 5.803 1.00 98.69 78 ASN A C 1
ATOM 585 O O . ASN A 1 78 ? 1.033 -7.761 5.639 1.00 98.69 78 ASN A O 1
ATOM 589 N N . THR A 1 79 ? 1.179 -9.902 6.261 1.00 98.44 79 THR A N 1
ATOM 590 C CA . THR A 1 79 ? -0.120 -9.991 6.930 1.00 98.44 79 THR A CA 1
ATOM 591 C C . THR A 1 79 ? 0.106 -10.094 8.443 1.00 98.44 79 THR A C 1
ATOM 593 O O . THR A 1 79 ? 1.231 -10.379 8.869 1.00 98.44 79 THR A O 1
ATOM 596 N N . PRO A 1 80 ? -0.942 -9.980 9.280 1.00 98.00 80 PRO A N 1
ATOM 597 C CA . PRO A 1 80 ? -0.793 -10.216 10.717 1.00 98.00 80 PRO A CA 1
ATOM 598 C C . PRO A 1 80 ? -0.268 -11.617 11.071 1.00 98.00 80 PRO A C 1
ATOM 600 O O . PRO A 1 80 ? 0.285 -11.808 12.148 1.00 98.00 80 PRO A O 1
ATOM 603 N N . ALA A 1 81 ? -0.433 -12.598 10.175 1.00 97.62 81 ALA A N 1
ATOM 604 C CA . ALA A 1 81 ? 0.047 -13.965 10.370 1.00 97.62 81 ALA A CA 1
ATOM 605 C C . ALA A 1 81 ? 1.518 -14.168 9.969 1.00 97.62 81 ALA A C 1
ATOM 607 O O . ALA A 1 81 ? 2.137 -15.125 10.425 1.00 97.62 81 ALA A O 1
ATOM 608 N N . THR A 1 82 ? 2.066 -13.315 9.097 1.00 97.81 82 THR A N 1
ATOM 609 C CA . THR A 1 82 ? 3.450 -13.446 8.604 1.00 97.81 82 THR A CA 1
ATOM 610 C C . THR A 1 82 ? 4.404 -12.454 9.254 1.00 97.81 82 THR A C 1
ATOM 612 O O . THR A 1 82 ? 5.601 -12.720 9.287 1.00 97.81 82 THR A O 1
ATOM 615 N N . SER A 1 83 ? 3.888 -11.340 9.784 1.00 97.62 83 SER A N 1
ATOM 616 C CA . SER A 1 83 ? 4.718 -10.299 10.380 1.00 97.62 83 SER A CA 1
ATOM 617 C C . SER A 1 83 ? 5.459 -10.806 11.623 1.00 97.62 83 SER A C 1
ATOM 619 O O . SER A 1 83 ? 4.812 -11.256 12.573 1.00 97.62 83 SER A O 1
ATOM 621 N N . PRO A 1 84 ? 6.794 -10.665 11.682 1.00 96.44 84 PRO A N 1
ATOM 622 C CA . PRO A 1 84 ? 7.564 -11.014 12.872 1.00 96.44 84 PRO A CA 1
ATOM 623 C C . PRO A 1 84 ? 7.420 -9.977 13.997 1.00 96.44 84 PRO A C 1
ATOM 625 O O . PRO A 1 84 ? 7.662 -10.298 15.158 1.00 96.44 84 PRO A O 1
ATOM 628 N N . SER A 1 85 ? 7.053 -8.732 13.669 1.00 95.75 85 SER A N 1
ATOM 629 C CA . SER A 1 85 ? 7.007 -7.614 14.621 1.00 95.75 85 SER A CA 1
ATOM 630 C C . SER A 1 85 ? 5.598 -7.255 15.090 1.00 95.75 85 SER A C 1
ATOM 632 O O . SER A 1 85 ? 5.455 -6.620 16.130 1.00 95.75 85 SER A O 1
ATOM 634 N N . GLY A 1 86 ? 4.561 -7.586 14.313 1.00 96.56 86 GLY A N 1
ATOM 635 C CA . GLY A 1 86 ? 3.194 -7.111 14.546 1.00 96.56 86 GLY A CA 1
ATOM 636 C C . GLY A 1 86 ? 3.012 -5.600 14.329 1.00 96.56 86 GLY A C 1
ATOM 637 O O . GLY A 1 86 ? 1.951 -5.053 14.642 1.00 96.56 86 GLY A O 1
ATOM 638 N N . ALA A 1 87 ? 4.033 -4.898 13.827 1.00 96.25 87 ALA A N 1
ATOM 639 C CA . ALA A 1 87 ? 3.956 -3.477 13.517 1.00 96.25 87 ALA A CA 1
ATOM 640 C C . ALA A 1 87 ? 3.222 -3.266 12.185 1.00 96.25 87 ALA A C 1
ATOM 642 O O . ALA A 1 87 ? 3.504 -3.937 11.196 1.00 96.25 87 ALA A O 1
ATOM 643 N N . TYR A 1 88 ? 2.270 -2.330 12.158 1.00 97.56 88 TYR A N 1
ATOM 644 C CA . TYR A 1 88 ? 1.373 -2.170 11.010 1.00 97.56 88 TYR A CA 1
ATOM 645 C C . TYR A 1 88 ? 2.055 -1.621 9.749 1.00 97.56 88 TYR A C 1
ATOM 647 O O . TYR A 1 88 ? 1.607 -1.944 8.652 1.00 97.56 88 TYR A O 1
ATOM 655 N N . HIS A 1 89 ? 3.125 -0.826 9.885 1.00 96.81 89 HIS A N 1
ATOM 656 C CA . HIS A 1 89 ? 3.829 -0.258 8.728 1.00 96.81 89 HIS A CA 1
ATOM 657 C C . HIS A 1 89 ? 4.299 -1.360 7.767 1.00 96.81 89 HIS A C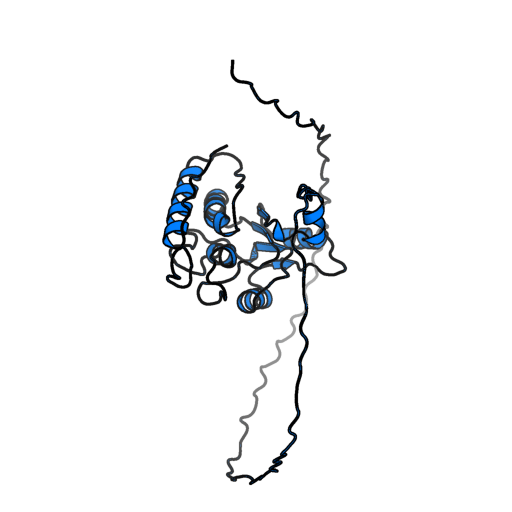 1
ATOM 659 O O . HIS A 1 89 ? 3.909 -1.329 6.609 1.00 96.81 89 HIS A O 1
ATOM 665 N N . GLY A 1 90 ? 4.902 -2.437 8.291 1.00 97.94 90 GLY A N 1
ATOM 666 C CA . GLY A 1 90 ? 5.317 -3.613 7.513 1.00 97.94 90 GLY A CA 1
ATOM 667 C C . GLY A 1 90 ? 4.180 -4.412 6.859 1.00 97.94 90 GLY A C 1
ATOM 668 O O . GLY A 1 90 ? 4.429 -5.441 6.238 1.00 97.94 90 GLY A O 1
ATOM 669 N N . MET A 1 91 ? 2.922 -3.995 7.019 1.00 98.50 91 MET A N 1
ATOM 670 C CA . MET A 1 91 ? 1.745 -4.643 6.438 1.00 98.50 91 MET A CA 1
ATOM 671 C C . MET A 1 91 ? 0.958 -3.731 5.488 1.00 98.50 91 MET A C 1
ATOM 673 O O . MET A 1 91 ? -0.051 -4.167 4.922 1.00 98.50 91 MET A O 1
ATOM 677 N N . ALA A 1 92 ? 1.341 -2.457 5.364 1.00 98.25 92 ALA A N 1
ATOM 678 C CA . ALA A 1 92 ? 0.523 -1.425 4.736 1.00 98.25 92 ALA A CA 1
ATOM 679 C C . ALA A 1 92 ? 0.200 -1.751 3.270 1.00 98.25 92 ALA A C 1
ATOM 681 O O . ALA A 1 92 ? -0.971 -1.738 2.868 1.00 98.25 92 ALA A O 1
ATOM 682 N N . LEU A 1 93 ? 1.218 -2.114 2.487 1.00 98.62 93 LEU A N 1
ATOM 683 C CA . LEU A 1 93 ? 1.061 -2.434 1.073 1.00 98.62 93 LEU A CA 1
ATOM 684 C C . LEU A 1 93 ? 0.255 -3.725 0.869 1.00 98.62 93 LEU A C 1
ATOM 686 O O . LEU A 1 93 ? -0.606 -3.780 -0.012 1.00 98.62 93 LEU A O 1
ATOM 690 N N . ARG A 1 94 ? 0.436 -4.739 1.724 1.00 98.38 94 ARG A N 1
ATOM 691 C CA . ARG A 1 94 ? -0.358 -5.974 1.639 1.00 98.38 94 ARG A CA 1
ATOM 692 C C . ARG A 1 94 ? -1.844 -5.751 1.904 1.00 98.38 94 ARG A C 1
ATOM 694 O O . ARG A 1 94 ? -2.683 -6.235 1.143 1.00 98.38 94 ARG A O 1
ATOM 701 N N . HIS A 1 95 ? -2.173 -4.944 2.913 1.00 98.50 95 HIS A N 1
ATOM 702 C CA . HIS A 1 95 ? -3.560 -4.563 3.193 1.00 98.50 95 HIS A CA 1
ATOM 703 C C . HIS A 1 95 ? -4.168 -3.737 2.052 1.00 98.50 95 HIS A C 1
ATOM 705 O O . HIS A 1 95 ? -5.373 -3.831 1.796 1.00 98.50 95 HIS A O 1
ATOM 711 N N . ALA A 1 96 ? -3.351 -2.980 1.311 1.00 98.38 96 ALA A N 1
ATOM 712 C CA . ALA A 1 96 ? -3.803 -2.286 0.110 1.00 98.38 96 ALA A CA 1
ATOM 713 C C . ALA A 1 96 ? -4.265 -3.241 -1.006 1.00 98.38 96 ALA A C 1
ATOM 715 O O . ALA A 1 96 ? -5.112 -2.867 -1.821 1.00 98.38 96 ALA A O 1
ATOM 716 N N . PHE A 1 97 ? -3.779 -4.485 -1.020 1.00 98.06 97 PHE A N 1
ATOM 717 C CA . PHE A 1 97 ? -4.228 -5.536 -1.944 1.00 98.06 97 PHE A CA 1
ATOM 718 C C . PHE A 1 97 ? -5.506 -6.244 -1.487 1.00 98.06 97 PHE A C 1
ATOM 720 O O . PHE A 1 97 ? -5.990 -7.136 -2.178 1.00 98.06 97 PHE A O 1
ATOM 727 N N . GLY A 1 98 ? -6.092 -5.831 -0.360 1.00 97.06 98 GLY A N 1
ATOM 728 C CA . GLY A 1 98 ? -7.243 -6.519 0.220 1.00 97.06 98 GLY A CA 1
ATOM 729 C C . GLY A 1 98 ? -6.862 -7.773 1.009 1.00 97.06 98 GLY A C 1
ATOM 730 O O . GLY A 1 98 ? -7.736 -8.563 1.351 1.00 97.06 98 GLY A O 1
ATOM 731 N N . GLU A 1 99 ? -5.573 -7.966 1.300 1.00 97.25 99 GLU A N 1
ATOM 732 C CA . GLU A 1 99 ? -5.049 -9.148 1.979 1.00 97.25 99 GLU A CA 1
ATOM 733 C C . GLU A 1 99 ? -4.538 -8.769 3.374 1.00 97.25 99 GLU A C 1
ATOM 735 O O . GLU A 1 99 ? -3.541 -8.066 3.514 1.00 97.25 99 GLU A O 1
ATOM 740 N N . GLY A 1 100 ? -5.220 -9.224 4.426 1.00 96.00 100 GLY A N 1
ATOM 741 C CA . GLY A 1 100 ? -4.837 -8.928 5.805 1.00 96.00 100 GLY A CA 1
ATOM 742 C C . GLY A 1 100 ? -6.033 -8.831 6.742 1.00 96.00 100 GLY A C 1
ATOM 743 O O . GLY A 1 100 ? -7.043 -9.512 6.566 1.00 96.00 100 GLY A O 1
ATOM 744 N N . ASP A 1 101 ? -5.906 -7.989 7.759 1.00 97.38 101 ASP A N 1
ATOM 745 C CA . ASP A 1 101 ? -6.965 -7.722 8.718 1.00 97.38 101 ASP A CA 1
ATOM 746 C C . ASP A 1 101 ? -8.111 -6.916 8.085 1.00 97.38 101 ASP A C 1
ATOM 748 O O . ASP A 1 101 ? -7.899 -5.870 7.462 1.00 97.38 101 ASP A O 1
ATOM 752 N N . ARG A 1 102 ? -9.343 -7.395 8.286 1.00 96.19 102 ARG A N 1
ATOM 753 C CA . ARG A 1 102 ? -10.566 -6.838 7.688 1.00 96.19 102 ARG A CA 1
ATOM 754 C C . ARG A 1 102 ? -10.811 -5.358 8.011 1.00 96.19 102 ARG A C 1
ATOM 756 O O . ARG A 1 102 ? -11.444 -4.679 7.214 1.00 96.19 102 ARG A O 1
ATOM 763 N N . ASP A 1 103 ? -10.314 -4.861 9.144 1.00 95.69 103 ASP A N 1
ATOM 764 C CA . ASP A 1 103 ? -10.519 -3.465 9.557 1.00 95.69 103 ASP A CA 1
ATOM 765 C C . ASP A 1 103 ? -9.509 -2.513 8.888 1.00 95.69 103 ASP A C 1
ATOM 767 O O . ASP A 1 103 ? -9.659 -1.286 8.919 1.00 95.69 103 ASP A O 1
ATOM 771 N N . PHE A 1 104 ? -8.459 -3.071 8.279 1.00 96.81 104 PHE A N 1
ATOM 772 C CA . PHE A 1 104 ? -7.345 -2.326 7.699 1.00 96.81 104 PHE A CA 1
ATOM 773 C C . PHE A 1 104 ? -7.263 -2.418 6.175 1.00 96.81 104 PHE A C 1
ATOM 775 O O . PHE A 1 104 ? -6.681 -1.522 5.552 1.00 96.81 104 PHE A O 1
ATOM 782 N N . VAL A 1 105 ? -7.844 -3.456 5.571 1.00 97.12 105 VAL A N 1
ATOM 783 C CA . VAL A 1 105 ? -7.911 -3.595 4.111 1.00 97.12 105 VAL A CA 1
ATOM 784 C C . VAL A 1 105 ? -8.728 -2.477 3.459 1.00 97.12 105 VAL A C 1
ATOM 786 O O . VAL A 1 105 ? -9.561 -1.826 4.087 1.00 97.12 105 VAL A O 1
ATOM 789 N N . LEU A 1 106 ? -8.466 -2.231 2.176 1.00 95.19 106 LEU A N 1
ATOM 790 C CA . LEU A 1 106 ? -9.219 -1.255 1.389 1.00 95.19 106 LEU A CA 1
ATOM 791 C C . LEU A 1 106 ? -10.522 -1.861 0.868 1.00 95.19 106 LEU A C 1
ATOM 793 O O . LEU A 1 106 ? -10.506 -2.962 0.326 1.00 95.19 106 LEU A O 1
ATOM 797 N N . ASP A 1 107 ? -11.610 -1.083 0.890 1.00 91.00 107 ASP A N 1
ATOM 798 C CA . ASP A 1 107 ? -12.878 -1.472 0.243 1.00 91.00 107 ASP A CA 1
ATOM 799 C C . ASP A 1 107 ? -12.687 -1.796 -1.248 1.00 91.00 107 ASP A C 1
ATOM 801 O O . ASP A 1 107 ? -13.332 -2.678 -1.807 1.00 91.00 107 ASP A O 1
ATOM 805 N N . ALA A 1 108 ? -11.802 -1.041 -1.907 1.00 94.94 108 ALA A N 1
ATOM 806 C CA . ALA A 1 108 ? -11.413 -1.239 -3.294 1.00 94.94 108 ALA A CA 1
ATOM 807 C C . ALA A 1 108 ? -9.916 -1.569 -3.341 1.00 94.94 108 ALA A C 1
ATOM 809 O O . ALA A 1 108 ? -9.099 -0.646 -3.280 1.00 94.94 108 ALA A O 1
ATOM 810 N N . PRO A 1 109 ? -9.545 -2.853 -3.473 1.00 96.88 109 PRO A N 1
ATOM 811 C CA . PRO A 1 109 ? -8.150 -3.258 -3.525 1.00 96.88 109 PRO A CA 1
ATOM 812 C C . PRO A 1 109 ? -7.376 -2.671 -4.707 1.00 96.88 109 PRO A C 1
ATOM 814 O O . PRO A 1 109 ? -7.894 -2.485 -5.823 1.00 96.88 109 PRO A O 1
ATOM 817 N N . VAL A 1 110 ? -6.095 -2.418 -4.463 1.00 98.06 110 VAL A N 1
ATOM 818 C CA . VAL A 1 110 ? -5.094 -2.177 -5.500 1.00 98.06 110 VAL A CA 1
ATOM 819 C C . VAL A 1 110 ? -4.765 -3.499 -6.183 1.00 98.06 110 VAL A C 1
ATOM 821 O O . VAL A 1 110 ? -4.659 -4.548 -5.555 1.00 98.06 110 VAL A O 1
ATOM 824 N N . VAL A 1 111 ? -4.592 -3.449 -7.500 1.00 97.44 111 VAL A N 1
ATOM 825 C CA . VAL A 1 111 ? -4.217 -4.626 -8.276 1.00 97.44 111 VAL A CA 1
ATOM 826 C C . VAL A 1 111 ? -2.706 -4.844 -8.148 1.00 97.44 111 VAL A C 1
ATOM 828 O O . VAL A 1 111 ? -1.935 -4.114 -8.769 1.00 97.44 111 VAL A O 1
ATOM 831 N N . SER A 1 112 ? -2.285 -5.870 -7.406 1.00 97.31 112 SER A N 1
ATOM 832 C CA . SER A 1 112 ? -0.874 -6.119 -7.058 1.00 97.31 112 SER A CA 1
ATOM 833 C C . SER A 1 112 ? 0.082 -6.159 -8.265 1.00 97.31 112 SER A C 1
ATOM 835 O O . SER A 1 112 ? 1.148 -5.553 -8.235 1.00 97.31 112 SER A O 1
ATOM 837 N N . ARG A 1 113 ? -0.330 -6.748 -9.402 1.00 96.19 113 ARG A N 1
ATOM 838 C CA . ARG A 1 113 ? 0.478 -6.785 -10.647 1.00 96.19 113 ARG A CA 1
ATOM 839 C C . ARG A 1 113 ? 0.792 -5.406 -11.251 1.00 96.19 113 ARG A C 1
ATOM 841 O O . ARG A 1 113 ? 1.587 -5.315 -12.185 1.00 96.19 113 ARG A O 1
ATOM 848 N N . ARG A 1 114 ? 0.098 -4.353 -10.800 1.00 97.62 114 ARG A N 1
ATOM 849 C CA . ARG A 1 114 ? 0.328 -2.952 -11.191 1.00 97.62 114 ARG A CA 1
ATOM 850 C C . ARG A 1 114 ? 1.191 -2.197 -10.177 1.00 97.62 114 ARG A C 1
ATOM 852 O O . ARG A 1 114 ? 1.353 -0.986 -10.312 1.00 97.62 114 ARG A O 1
ATOM 859 N N . VAL A 1 115 ? 1.711 -2.896 -9.173 1.00 98.62 115 VAL A N 1
ATOM 860 C CA . VAL A 1 115 ? 2.621 -2.342 -8.179 1.00 98.62 115 VAL A CA 1
ATOM 861 C C . VAL A 1 115 ? 4.056 -2.632 -8.576 1.00 98.62 115 VAL A C 1
ATOM 863 O O . VAL A 1 115 ? 4.413 -3.774 -8.876 1.00 98.62 115 VAL A O 1
ATOM 866 N N . VAL A 1 116 ? 4.859 -1.576 -8.569 1.00 98.69 116 VAL A N 1
ATOM 867 C CA . VAL A 1 116 ? 6.312 -1.626 -8.665 1.00 98.69 116 VAL A CA 1
ATOM 868 C C . VAL A 1 116 ? 6.865 -1.331 -7.277 1.00 98.69 116 VAL A C 1
ATOM 870 O O . VAL A 1 116 ? 6.642 -0.242 -6.754 1.00 98.69 116 VAL A O 1
ATOM 873 N N . LEU A 1 117 ? 7.557 -2.305 -6.692 1.00 98.56 117 LEU A N 1
ATOM 874 C CA . LEU A 1 117 ? 8.281 -2.162 -5.432 1.00 98.56 117 LEU A CA 1
ATOM 875 C C . LEU A 1 117 ? 9.756 -1.947 -5.763 1.00 98.56 117 LEU A C 1
ATOM 877 O O . LEU A 1 117 ? 10.397 -2.853 -6.293 1.00 98.56 117 LEU A O 1
ATOM 881 N N . ALA A 1 118 ? 10.281 -0.761 -5.486 1.00 97.31 118 ALA A N 1
ATOM 882 C CA . ALA A 1 118 ? 11.636 -0.374 -5.852 1.00 97.31 118 ALA A CA 1
ATOM 883 C C . ALA A 1 118 ? 12.465 -0.067 -4.604 1.00 97.31 118 ALA A C 1
ATOM 885 O O . ALA A 1 118 ? 12.076 0.749 -3.775 1.00 97.31 118 ALA A O 1
ATOM 886 N N . GLY A 1 119 ? 13.636 -0.693 -4.497 1.00 94.06 119 GLY A N 1
ATOM 887 C CA . GLY A 1 119 ? 14.568 -0.441 -3.395 1.00 94.06 119 GLY A CA 1
ATOM 888 C C . GLY A 1 119 ? 14.539 -1.441 -2.246 1.00 94.06 119 GLY A C 1
ATOM 889 O O . GLY A 1 119 ? 15.456 -1.419 -1.412 1.00 94.06 119 GLY A O 1
ATOM 890 N N . ALA A 1 120 ? 13.559 -2.350 -2.258 1.00 95.06 120 ALA A N 1
ATOM 891 C CA . ALA A 1 120 ? 13.388 -3.336 -1.207 1.00 95.06 120 ALA A CA 1
ATOM 892 C C . ALA A 1 120 ? 14.585 -4.292 -1.152 1.00 95.06 120 ALA A C 1
ATOM 894 O O . ALA A 1 120 ? 14.949 -4.919 -2.153 1.00 95.06 120 ALA A O 1
ATOM 895 N N . ARG A 1 121 ? 15.199 -4.359 0.029 1.00 93.50 121 ARG A N 1
ATOM 896 C CA . ARG A 1 121 ? 16.431 -5.105 0.344 1.00 93.50 121 ARG A CA 1
ATOM 897 C C . ARG A 1 121 ? 16.476 -5.611 1.791 1.00 93.50 121 ARG A C 1
ATOM 899 O O . ARG A 1 121 ? 17.323 -6.436 2.117 1.00 93.50 121 ARG A O 1
ATOM 906 N N . ALA A 1 122 ? 15.598 -5.103 2.654 1.00 94.62 122 ALA A N 1
ATOM 907 C CA . ALA A 1 122 ? 15.443 -5.490 4.050 1.00 94.62 122 ALA A CA 1
ATOM 908 C C . ALA A 1 122 ? 14.134 -6.276 4.209 1.00 94.62 122 ALA A C 1
ATOM 910 O O . ALA A 1 122 ? 13.161 -5.784 4.764 1.00 94.62 122 ALA A O 1
ATOM 911 N N . LEU A 1 123 ? 14.107 -7.486 3.655 1.00 96.44 123 LEU A N 1
ATOM 912 C CA . LEU A 1 123 ? 12.911 -8.323 3.593 1.00 96.44 123 LEU A CA 1
ATOM 913 C C . LEU A 1 123 ? 12.971 -9.409 4.662 1.00 96.44 123 LEU A C 1
ATOM 915 O O . LEU A 1 123 ? 13.979 -10.110 4.788 1.00 96.44 123 LEU A O 1
ATOM 919 N N . ASP A 1 124 ? 11.883 -9.580 5.406 1.00 98.00 124 ASP A N 1
ATOM 920 C CA . ASP A 1 124 ? 11.714 -10.775 6.231 1.00 98.00 124 ASP A CA 1
ATOM 921 C C . ASP A 1 124 ? 11.279 -11.992 5.378 1.00 98.00 124 ASP A C 1
ATOM 923 O O . ASP A 1 124 ? 10.920 -11.842 4.204 1.00 98.00 124 ASP A O 1
ATOM 927 N N . PRO A 1 125 ? 11.306 -13.226 5.926 1.00 98.06 125 PRO A N 1
ATOM 928 C CA . PRO A 1 125 ? 10.940 -14.419 5.160 1.00 98.06 125 PRO A CA 1
ATOM 929 C C . PRO A 1 125 ? 9.508 -14.410 4.605 1.00 98.06 125 PRO A C 1
ATOM 931 O O . PRO A 1 125 ? 9.255 -14.995 3.550 1.00 98.06 125 PRO A O 1
ATOM 934 N N . GLY A 1 126 ? 8.566 -13.772 5.307 1.00 97.44 126 GLY A N 1
ATOM 935 C CA . GLY A 1 126 ? 7.177 -13.648 4.878 1.00 97.44 126 GLY A CA 1
ATOM 936 C C . GLY A 1 126 ? 7.046 -12.741 3.659 1.00 97.44 126 GLY A C 1
ATOM 937 O O . GLY A 1 126 ? 6.353 -13.097 2.704 1.00 97.44 126 GLY A O 1
ATOM 938 N N . GLU A 1 127 ? 7.751 -11.613 3.658 1.00 98.44 127 GLU A N 1
ATOM 939 C CA . GLU A 1 127 ? 7.793 -10.676 2.531 1.00 98.44 127 GLU A CA 1
ATOM 940 C C . GLU A 1 127 ? 8.551 -11.246 1.330 1.00 98.44 127 GLU A C 1
ATOM 942 O O . GLU A 1 127 ? 8.048 -11.191 0.203 1.00 98.44 127 GLU A O 1
ATOM 947 N N . GLN A 1 128 ? 9.716 -11.862 1.566 1.00 98.19 128 GLN A N 1
ATOM 948 C CA . GLN A 1 128 ? 10.520 -12.484 0.512 1.00 98.19 128 GLN A CA 1
ATOM 949 C C . GLN A 1 128 ? 9.712 -13.542 -0.245 1.00 98.19 128 GLN A C 1
ATOM 951 O O . GLN A 1 128 ? 9.679 -13.537 -1.474 1.00 98.19 128 GLN A O 1
ATOM 956 N N . ALA A 1 129 ? 8.952 -14.378 0.470 1.00 98.25 129 ALA A N 1
ATOM 957 C CA . ALA A 1 129 ? 8.102 -15.389 -0.153 1.00 98.25 129 ALA A CA 1
ATOM 958 C C . ALA A 1 129 ? 7.054 -14.799 -1.117 1.00 98.25 129 ALA A C 1
ATOM 960 O O . ALA A 1 129 ? 6.580 -15.493 -2.018 1.00 98.25 129 ALA A O 1
ATOM 961 N N . MET A 1 130 ? 6.644 -13.543 -0.931 1.00 98.25 130 MET A N 1
ATOM 962 C CA . MET A 1 130 ? 5.671 -12.874 -1.801 1.00 98.25 130 MET A CA 1
ATOM 963 C C . MET A 1 130 ? 6.321 -12.298 -3.047 1.00 98.25 130 MET A C 1
ATOM 965 O O . MET A 1 130 ? 5.735 -12.365 -4.130 1.00 98.25 130 MET A O 1
ATOM 969 N N . ILE A 1 131 ? 7.538 -11.780 -2.897 1.00 97.62 131 ILE A N 1
ATOM 970 C CA . ILE A 1 131 ? 8.379 -11.366 -4.016 1.00 97.62 131 ILE A CA 1
ATOM 971 C C . ILE A 1 131 ? 8.708 -12.577 -4.891 1.00 97.62 131 ILE A C 1
ATOM 973 O O . ILE A 1 131 ? 8.471 -12.528 -6.096 1.00 97.62 131 ILE A O 1
ATOM 977 N N . ASP A 1 132 ? 9.112 -13.698 -4.290 1.00 97.81 132 ASP A N 1
ATOM 978 C CA . ASP A 1 132 ? 9.447 -14.937 -5.006 1.00 97.81 132 ASP A CA 1
ATOM 979 C C . ASP A 1 132 ? 8.253 -15.507 -5.791 1.00 97.81 132 ASP A C 1
ATOM 981 O O . ASP A 1 132 ? 8.411 -16.108 -6.853 1.00 97.81 132 ASP A O 1
ATOM 985 N N . ARG A 1 133 ? 7.028 -15.295 -5.291 1.00 97.44 133 ARG A N 1
ATOM 986 C CA . ARG A 1 133 ? 5.776 -15.673 -5.972 1.00 97.44 133 ARG A CA 1
ATOM 987 C C . ARG A 1 133 ? 5.333 -14.674 -7.044 1.00 97.44 133 ARG A C 1
ATOM 989 O O . ARG A 1 133 ? 4.328 -14.917 -7.709 1.00 97.44 133 ARG A O 1
ATOM 996 N N . GLY A 1 134 ? 6.038 -13.555 -7.200 1.00 97.25 134 GLY A N 1
ATOM 997 C CA . GLY A 1 134 ? 5.705 -12.506 -8.160 1.00 97.25 134 GLY A CA 1
ATOM 998 C C . GLY A 1 134 ? 4.442 -11.720 -7.801 1.00 97.25 134 GLY A C 1
ATOM 999 O O . GLY A 1 134 ? 3.739 -11.267 -8.706 1.00 97.25 134 GLY A O 1
ATOM 1000 N N . LEU A 1 135 ? 4.125 -11.567 -6.505 1.00 97.88 135 LEU A N 1
ATOM 1001 C CA . LEU A 1 135 ? 2.946 -10.810 -6.056 1.00 97.88 135 LEU A CA 1
ATOM 1002 C C . LEU A 1 135 ? 2.970 -9.366 -6.579 1.00 97.88 135 LEU A C 1
ATOM 1004 O O . LEU A 1 135 ? 1.937 -8.841 -7.005 1.00 97.88 135 LEU A O 1
ATOM 1008 N N . VAL A 1 136 ? 4.155 -8.754 -6.558 1.00 98.12 136 VAL A N 1
ATOM 1009 C CA . VAL A 1 136 ? 4.449 -7.406 -7.057 1.00 98.12 136 VAL A CA 1
ATOM 1010 C C . VAL A 1 136 ? 5.618 -7.456 -8.033 1.00 98.12 136 VAL A C 1
ATOM 1012 O O . VAL A 1 136 ? 6.397 -8.410 -8.047 1.00 98.12 136 VAL A O 1
ATOM 1015 N N . ARG A 1 137 ? 5.778 -6.405 -8.839 1.00 97.69 137 ARG A N 1
ATOM 1016 C CA . ARG A 1 137 ? 6.981 -6.235 -9.651 1.00 97.69 137 ARG A CA 1
ATOM 1017 C C . ARG A 1 137 ? 8.084 -5.629 -8.788 1.00 97.69 137 ARG A C 1
ATOM 1019 O O . ARG A 1 137 ? 8.121 -4.417 -8.597 1.00 97.69 137 ARG A O 1
ATOM 1026 N N . HIS A 1 138 ? 8.956 -6.474 -8.256 1.00 97.06 138 HIS A N 1
ATOM 1027 C CA . HIS A 1 138 ? 10.106 -6.040 -7.466 1.00 97.06 138 HIS A CA 1
ATOM 1028 C C . HIS A 1 138 ? 11.265 -5.615 -8.373 1.00 97.06 138 HIS A C 1
ATOM 1030 O O . HIS A 1 138 ? 11.611 -6.319 -9.320 1.00 97.06 138 HIS A O 1
ATOM 1036 N N . VAL A 1 139 ? 11.838 -4.448 -8.084 1.00 96.19 139 VAL A N 1
ATOM 1037 C CA . VAL A 1 139 ? 13.077 -3.942 -8.676 1.00 96.19 139 VAL A CA 1
ATOM 1038 C C . VAL A 1 139 ? 14.118 -3.866 -7.551 1.00 96.19 139 VAL A C 1
ATOM 1040 O O . VAL A 1 139 ? 14.062 -2.934 -6.736 1.00 96.19 139 VAL A O 1
ATOM 1043 N N . PRO A 1 140 ? 15.033 -4.848 -7.455 1.00 87.38 140 PRO A N 1
ATOM 1044 C CA . PRO A 1 140 ? 16.055 -4.868 -6.415 1.00 87.38 140 PRO A CA 1
ATOM 1045 C C . PRO A 1 140 ? 17.105 -3.771 -6.640 1.00 87.38 140 PRO A C 1
ATOM 1047 O O . PRO A 1 140 ? 17.329 -3.322 -7.765 1.00 87.38 140 PRO A O 1
ATOM 1050 N N . ILE A 1 141 ? 17.777 -3.356 -5.561 1.00 85.38 141 ILE A N 1
ATOM 1051 C CA . ILE A 1 141 ? 18.992 -2.533 -5.642 1.00 85.38 141 ILE A CA 1
ATOM 1052 C C . ILE A 1 141 ? 20.204 -3.455 -5.537 1.00 85.38 141 ILE A C 1
ATOM 1054 O O . ILE A 1 141 ? 20.478 -4.022 -4.479 1.00 85.38 141 ILE A O 1
ATOM 1058 N N . GLU A 1 142 ? 20.945 -3.556 -6.634 1.00 82.75 142 GLU A N 1
ATOM 1059 C CA . GLU A 1 142 ? 22.188 -4.320 -6.744 1.00 82.75 142 GLU A CA 1
ATOM 1060 C C . GLU A 1 142 ? 23.366 -3.392 -7.088 1.00 82.75 142 GLU A C 1
ATOM 1062 O O . GLU A 1 142 ? 23.186 -2.187 -7.282 1.00 82.75 142 GLU A O 1
ATOM 1067 N N . ARG A 1 143 ? 24.594 -3.934 -7.138 1.00 79.38 143 ARG A N 1
ATOM 1068 C CA . ARG A 1 143 ? 25.822 -3.148 -7.386 1.00 79.38 143 ARG A CA 1
ATOM 1069 C C . ARG A 1 143 ? 25.762 -2.298 -8.660 1.00 79.38 143 ARG A C 1
ATOM 1071 O O . ARG A 1 143 ? 26.299 -1.195 -8.648 1.00 79.38 143 ARG A O 1
ATOM 1078 N N . ASP A 1 144 ? 25.067 -2.786 -9.683 1.00 84.06 144 ASP A N 1
ATOM 1079 C CA . ASP A 1 144 ? 24.948 -2.152 -10.999 1.00 84.06 144 ASP A CA 1
ATOM 1080 C C . ASP A 1 144 ? 23.524 -1.628 -11.259 1.00 84.06 144 ASP A C 1
ATOM 1082 O O . ASP A 1 144 ? 23.051 -1.618 -12.394 1.00 84.06 144 ASP A O 1
ATOM 1086 N N . TYR A 1 145 ? 22.816 -1.225 -10.196 1.00 86.69 145 TYR A N 1
ATOM 1087 C CA . TYR A 1 145 ? 21.468 -0.669 -10.303 1.00 86.69 145 TYR A CA 1
ATOM 1088 C C . TYR A 1 145 ? 21.417 0.512 -11.282 1.00 86.69 145 TYR A C 1
ATOM 1090 O O . TYR A 1 145 ? 22.150 1.495 -11.139 1.00 86.69 145 TYR A O 1
ATOM 1098 N N . ASP A 1 146 ? 20.466 0.447 -12.213 1.00 89.31 146 ASP A N 1
ATOM 1099 C CA . ASP A 1 146 ? 20.157 1.511 -13.160 1.00 89.31 146 ASP A CA 1
ATOM 1100 C C . ASP A 1 146 ? 18.699 1.962 -12.979 1.00 89.31 146 ASP A C 1
ATOM 1102 O O . ASP A 1 146 ? 17.771 1.153 -12.909 1.00 89.31 146 ASP A O 1
ATOM 1106 N N . ALA A 1 147 ? 18.474 3.277 -12.916 1.00 90.00 147 ALA A N 1
ATOM 1107 C CA . ALA A 1 147 ? 17.136 3.842 -12.749 1.00 90.00 147 ALA A CA 1
ATOM 1108 C C . ALA A 1 147 ? 16.174 3.475 -13.899 1.00 90.00 147 ALA A C 1
ATOM 1110 O O . ALA A 1 147 ? 14.956 3.473 -13.702 1.00 90.00 147 ALA A O 1
ATOM 1111 N N . SER A 1 148 ? 16.697 3.129 -15.080 1.00 94.69 148 SER A N 1
ATOM 1112 C CA . SER A 1 148 ? 15.917 2.600 -16.203 1.00 94.69 148 SER A CA 1
ATOM 1113 C C . SER A 1 148 ? 15.158 1.323 -15.846 1.00 94.69 148 SER A C 1
ATOM 1115 O O . SER A 1 148 ? 14.065 1.127 -16.362 1.00 94.69 148 SER A O 1
ATOM 1117 N N . TRP A 1 149 ? 15.629 0.515 -14.892 1.00 95.56 149 TRP A N 1
ATOM 1118 C CA . TRP A 1 149 ? 14.924 -0.703 -14.477 1.00 95.56 149 TRP A CA 1
ATOM 1119 C C . TRP A 1 149 ? 13.581 -0.390 -13.813 1.00 95.56 149 TRP A C 1
ATOM 1121 O O . TRP A 1 149 ? 12.595 -1.102 -14.014 1.00 95.56 149 TRP A O 1
ATOM 1131 N N . VAL A 1 150 ? 13.504 0.716 -13.064 1.00 96.62 150 VAL A N 1
ATOM 1132 C CA . VAL A 1 150 ? 12.232 1.206 -12.512 1.00 96.62 150 VAL A CA 1
ATOM 1133 C C . VAL A 1 150 ? 11.331 1.723 -13.629 1.00 96.62 150 VAL A C 1
ATOM 1135 O O . VAL A 1 150 ? 10.131 1.453 -13.615 1.00 96.62 150 VAL A O 1
ATOM 1138 N N . VAL A 1 151 ? 11.891 2.419 -14.623 1.00 96.69 151 VAL A N 1
ATOM 1139 C CA . VAL A 1 151 ? 11.134 2.897 -15.792 1.00 96.69 151 VAL A CA 1
ATOM 1140 C C . VAL A 1 151 ? 10.549 1.722 -16.580 1.00 96.69 151 VAL A C 1
ATOM 1142 O O . VAL A 1 151 ? 9.353 1.718 -16.876 1.00 96.69 151 VAL A O 1
ATOM 1145 N N . ASP A 1 152 ? 11.343 0.690 -16.845 1.00 97.12 152 ASP A N 1
ATOM 1146 C CA . ASP A 1 152 ? 10.910 -0.529 -17.527 1.00 97.12 152 ASP A CA 1
ATOM 1147 C C . ASP A 1 152 ? 9.823 -1.252 -16.731 1.00 97.12 152 ASP A C 1
ATOM 1149 O O . ASP A 1 152 ? 8.812 -1.685 -17.291 1.00 97.12 152 ASP A O 1
ATOM 1153 N N . ALA A 1 153 ? 9.970 -1.323 -15.406 1.00 97.19 153 ALA A N 1
ATOM 1154 C CA . ALA A 1 153 ? 8.971 -1.901 -14.520 1.00 97.19 153 ALA A CA 1
ATOM 1155 C C . ALA A 1 153 ? 7.640 -1.126 -14.541 1.00 97.19 153 ALA A C 1
ATOM 1157 O O . ALA A 1 153 ? 6.562 -1.730 -14.614 1.00 97.19 153 ALA A O 1
ATOM 1158 N N . VAL A 1 154 ? 7.712 0.207 -14.536 1.00 97.56 154 VAL A N 1
ATOM 1159 C CA . VAL A 1 154 ? 6.568 1.119 -14.667 1.00 97.56 154 VAL A CA 1
ATOM 1160 C C . VAL A 1 154 ? 5.865 0.907 -16.009 1.00 97.56 154 VAL A C 1
ATOM 1162 O O . VAL A 1 154 ? 4.650 0.691 -16.026 1.00 97.56 154 VAL A O 1
ATOM 1165 N N . ILE A 1 155 ? 6.602 0.858 -17.122 1.00 97.00 155 ILE A N 1
ATOM 1166 C CA . ILE A 1 155 ? 6.049 0.587 -18.461 1.00 97.00 155 ILE A CA 1
ATOM 1167 C C . ILE A 1 155 ? 5.398 -0.804 -18.506 1.00 97.00 155 ILE A C 1
ATOM 1169 O O . ILE A 1 155 ? 4.260 -0.959 -18.962 1.00 97.00 155 ILE A O 1
ATOM 1173 N N . ALA A 1 156 ? 6.072 -1.822 -17.968 1.00 96.81 156 ALA A N 1
ATOM 1174 C CA . ALA A 1 156 ? 5.591 -3.200 -17.944 1.00 96.81 156 ALA A CA 1
ATOM 1175 C C . ALA A 1 156 ? 4.331 -3.396 -17.082 1.00 96.81 156 ALA A C 1
ATOM 1177 O O . ALA A 1 156 ? 3.573 -4.343 -17.310 1.00 96.81 156 ALA A O 1
ATOM 1178 N N . SER A 1 157 ? 4.066 -2.512 -16.113 1.00 96.25 157 SER A N 1
ATOM 1179 C CA . SER A 1 157 ? 2.825 -2.523 -15.320 1.00 96.25 157 SER A CA 1
ATOM 1180 C C . SER A 1 157 ? 1.576 -2.175 -16.149 1.00 96.25 157 SER A C 1
ATOM 1182 O O . SER A 1 157 ? 0.451 -2.513 -15.761 1.00 96.25 157 SER A O 1
ATOM 1184 N N . ARG A 1 158 ? 1.764 -1.481 -17.287 1.00 95.62 158 ARG A N 1
ATOM 1185 C CA . ARG A 1 158 ? 0.700 -0.958 -18.159 1.00 95.62 158 ARG A CA 1
ATOM 1186 C C . ARG A 1 158 ? -0.333 -0.105 -17.411 1.00 95.62 158 ARG A C 1
ATOM 1188 O O . ARG A 1 158 ? -1.511 -0.096 -17.784 1.00 95.62 158 ARG A O 1
ATOM 1195 N N . ALA A 1 159 ? 0.044 0.512 -16.293 1.00 97.50 159 ALA A N 1
ATOM 1196 C CA . ALA A 1 159 ? -0.812 1.453 -15.584 1.00 97.50 159 ALA A CA 1
ATOM 1197 C C . ALA A 1 159 ? -0.728 2.833 -16.264 1.00 97.50 159 ALA A C 1
ATOM 1199 O O . ALA A 1 159 ? 0.374 3.290 -16.560 1.00 97.50 159 ALA A O 1
ATOM 1200 N N . PRO A 1 160 ? -1.861 3.507 -16.530 1.00 96.62 160 PRO A N 1
ATOM 1201 C CA . PRO A 1 160 ? -1.866 4.821 -17.176 1.00 96.62 160 PRO A CA 1
ATOM 1202 C C . PRO A 1 160 ? -1.475 5.960 -16.223 1.00 96.62 160 PRO A C 1
ATOM 1204 O O . PRO A 1 160 ? -1.174 7.059 -16.672 1.00 96.62 160 PRO A O 1
ATOM 1207 N N . GLN A 1 161 ? -1.520 5.715 -14.912 1.00 96.06 161 GLN A N 1
ATOM 1208 C CA . GLN A 1 161 ? -1.228 6.686 -13.861 1.00 96.06 161 GLN A CA 1
ATOM 1209 C C . GLN A 1 161 ? -0.819 5.963 -12.578 1.00 96.06 161 GLN A C 1
ATOM 1211 O O . GLN A 1 161 ? -1.205 4.807 -12.373 1.00 96.06 161 GLN A O 1
ATOM 1216 N N . PHE A 1 162 ? -0.070 6.654 -11.720 1.00 98.00 162 PHE A N 1
ATOM 1217 C CA . PHE A 1 162 ? 0.544 6.066 -10.534 1.00 98.00 162 PHE A CA 1
ATOM 1218 C C . PHE A 1 162 ? 0.243 6.854 -9.265 1.00 98.00 162 PHE A C 1
ATOM 1220 O O . PHE A 1 162 ? 0.263 8.083 -9.259 1.00 98.00 162 PHE A O 1
ATOM 1227 N N . TYR A 1 163 ? 0.023 6.111 -8.185 1.00 98.25 163 TYR A N 1
ATOM 1228 C CA . TYR A 1 163 ? 0.252 6.579 -6.827 1.00 98.25 163 TYR A CA 1
ATOM 1229 C C . TYR A 1 163 ? 1.737 6.417 -6.502 1.00 98.25 163 TYR A C 1
ATOM 1231 O O . TYR A 1 163 ? 2.290 5.340 -6.728 1.00 98.25 163 TYR A O 1
ATOM 1239 N N . LEU A 1 164 ? 2.374 7.468 -5.992 1.00 98.19 164 LEU A N 1
ATOM 1240 C CA . LEU A 1 164 ? 3.783 7.452 -5.613 1.00 98.19 164 LEU A CA 1
ATOM 1241 C C . LEU A 1 164 ? 3.897 7.467 -4.090 1.00 98.19 164 LEU A C 1
ATOM 1243 O O . LEU A 1 164 ? 3.439 8.416 -3.458 1.00 98.19 164 LEU A O 1
ATOM 1247 N N . HIS A 1 165 ? 4.538 6.442 -3.540 1.00 98.19 165 HIS A N 1
ATOM 1248 C CA . HIS A 1 165 ? 4.956 6.376 -2.146 1.00 98.19 165 HIS A CA 1
ATOM 1249 C C . HIS A 1 165 ? 6.487 6.362 -2.068 1.00 98.19 165 HIS A C 1
ATOM 1251 O O . HIS A 1 165 ? 7.148 5.739 -2.903 1.00 98.19 165 HIS A O 1
ATOM 1257 N N . ILE A 1 166 ? 7.032 7.071 -1.079 1.00 97.69 166 ILE A N 1
ATOM 1258 C CA . ILE A 1 166 ? 8.466 7.133 -0.800 1.00 97.69 166 ILE A CA 1
ATOM 1259 C C . ILE A 1 166 ? 8.661 7.025 0.715 1.00 97.69 166 ILE A C 1
ATOM 1261 O O . ILE A 1 166 ? 8.488 8.026 1.415 1.00 97.69 166 ILE A O 1
ATOM 1265 N N . ASP A 1 167 ? 9.066 5.853 1.202 1.00 96.69 167 ASP A N 1
ATOM 1266 C CA . ASP A 1 167 ? 9.730 5.739 2.499 1.00 96.69 167 ASP A CA 1
ATOM 1267 C C . ASP A 1 167 ? 11.152 6.297 2.355 1.00 96.69 167 ASP A C 1
ATOM 1269 O O . ASP A 1 167 ? 11.882 6.019 1.400 1.00 96.69 167 ASP A O 1
ATOM 1273 N N . LEU A 1 168 ? 11.556 7.138 3.301 1.00 94.88 168 LEU A N 1
ATOM 1274 C CA . LEU A 1 168 ? 12.888 7.728 3.324 1.00 94.88 168 LEU A CA 1
ATOM 1275 C C . LEU A 1 168 ? 13.982 6.704 3.641 1.00 94.88 168 LEU A C 1
ATOM 1277 O O . LEU A 1 168 ? 15.148 6.963 3.329 1.00 94.88 168 LEU A O 1
ATOM 1281 N N . ASP A 1 169 ? 13.644 5.562 4.239 1.00 93.44 169 ASP A N 1
ATOM 1282 C CA . ASP A 1 169 ? 14.600 4.491 4.521 1.00 93.44 169 ASP A CA 1
ATOM 1283 C C . ASP A 1 169 ? 15.097 3.761 3.255 1.00 93.44 169 ASP A C 1
ATOM 1285 O O . ASP A 1 169 ? 16.148 3.100 3.275 1.00 93.44 169 ASP A O 1
ATOM 1289 N N . VAL A 1 170 ? 14.431 3.985 2.112 1.00 92.75 170 VAL A N 1
ATOM 1290 C CA . VAL A 1 170 ? 14.895 3.539 0.795 1.00 92.75 170 VAL A CA 1
ATOM 1291 C C . VAL A 1 170 ? 16.278 4.112 0.479 1.00 92.75 170 VAL A C 1
ATOM 1293 O O . VAL A 1 170 ? 17.079 3.468 -0.202 1.00 92.75 170 VAL A O 1
ATOM 1296 N N . LEU A 1 171 ? 16.589 5.297 1.015 1.00 89.06 171 LEU A N 1
ATOM 1297 C CA . LEU A 1 171 ? 17.871 5.968 0.854 1.00 89.06 171 LEU A CA 1
ATOM 1298 C C . LEU A 1 171 ? 18.970 5.283 1.676 1.00 89.06 171 LEU A C 1
ATOM 1300 O O . LEU A 1 171 ? 18.765 4.819 2.796 1.00 89.06 171 LEU A O 1
ATOM 1304 N N . ASP A 1 172 ? 20.199 5.306 1.159 1.00 79.44 172 ASP A N 1
ATOM 1305 C CA . ASP A 1 172 ? 21.365 4.862 1.922 1.00 79.44 172 ASP A CA 1
ATOM 1306 C C . ASP A 1 172 ? 21.546 5.727 3.184 1.00 79.44 172 ASP A C 1
ATOM 1308 O O . ASP A 1 172 ? 21.870 6.923 3.129 1.00 79.44 172 ASP A O 1
ATOM 1312 N N . SER A 1 173 ? 21.373 5.093 4.344 1.00 66.88 173 SER A N 1
ATOM 1313 C CA . SER A 1 173 ? 21.495 5.719 5.661 1.00 66.88 173 SER A CA 1
ATOM 1314 C C . SER A 1 173 ? 22.851 6.406 5.893 1.00 66.88 173 SER A C 1
ATOM 1316 O O . SER A 1 173 ? 22.919 7.401 6.625 1.00 66.88 173 SER A O 1
ATOM 1318 N N . HIS A 1 174 ? 23.928 5.963 5.228 1.00 60.97 174 HIS A N 1
ATOM 1319 C CA . HIS A 1 174 ? 25.242 6.610 5.309 1.00 60.97 174 HIS A CA 1
ATOM 1320 C C . HIS A 1 174 ? 25.292 7.965 4.590 1.00 60.97 174 HIS A C 1
ATOM 1322 O O . HIS A 1 174 ? 26.099 8.827 4.958 1.00 60.97 174 HIS A O 1
ATOM 1328 N N . ARG A 1 175 ? 24.416 8.191 3.606 1.00 54.44 175 ARG A N 1
ATOM 1329 C CA . ARG A 1 175 ? 24.307 9.456 2.864 1.00 54.44 175 ARG A CA 1
ATOM 1330 C C . ARG A 1 175 ? 23.336 10.431 3.530 1.00 54.44 175 ARG A C 1
ATOM 1332 O O . ARG A 1 175 ? 23.621 11.627 3.579 1.00 54.44 175 ARG A O 1
ATOM 1339 N N . VAL A 1 176 ? 22.249 9.932 4.122 1.00 54.31 176 VAL A N 1
ATOM 1340 C CA . VAL A 1 176 ? 21.226 10.767 4.787 1.00 54.31 176 VAL A CA 1
ATOM 1341 C C . VAL A 1 176 ? 21.720 11.336 6.127 1.00 54.31 176 VAL A C 1
ATOM 1343 O O . VAL A 1 176 ? 21.429 12.485 6.464 1.00 54.31 176 VAL A O 1
ATOM 1346 N N . ARG A 1 177 ? 22.584 10.613 6.858 1.00 45.97 177 ARG A N 1
ATOM 1347 C CA . ARG A 1 177 ? 23.147 11.073 8.146 1.00 45.97 177 ARG A CA 1
ATOM 1348 C C . ARG A 1 177 ? 24.063 12.304 8.058 1.00 45.97 177 ARG A C 1
ATOM 1350 O O . ARG A 1 177 ? 24.381 12.881 9.095 1.00 45.97 177 ARG A O 1
ATOM 1357 N N . ARG A 1 178 ? 24.506 12.727 6.866 1.00 37.81 178 ARG A N 1
ATOM 1358 C CA . ARG A 1 178 ? 25.509 13.804 6.726 1.00 37.81 178 ARG A CA 1
ATOM 1359 C C . ARG A 1 178 ? 24.959 15.218 6.555 1.00 37.81 178 ARG A C 1
ATOM 1361 O O . ARG A 1 178 ? 25.763 16.144 6.613 1.00 37.81 178 ARG A O 1
ATOM 1368 N N . ARG A 1 179 ? 23.647 15.426 6.380 1.00 42.00 179 ARG A N 1
ATOM 1369 C CA . ARG A 1 179 ? 23.113 16.790 6.179 1.00 42.00 179 ARG A CA 1
ATOM 1370 C C . ARG A 1 179 ? 22.354 17.400 7.355 1.00 42.00 179 ARG A C 1
ATOM 1372 O O . ARG A 1 179 ? 22.425 18.617 7.472 1.00 42.00 179 ARG A O 1
ATOM 1379 N N . HIS A 1 180 ? 21.692 16.646 8.240 1.00 41.31 180 HIS A N 1
ATOM 1380 C CA . HIS A 1 180 ? 20.717 17.244 9.183 1.00 41.31 180 HIS A CA 1
ATOM 1381 C C . HIS A 1 180 ? 20.791 16.776 10.648 1.00 41.31 180 HIS A C 1
ATOM 1383 O O . HIS A 1 180 ? 19.780 16.766 11.341 1.00 41.31 180 HIS A O 1
ATOM 1389 N N . LEU A 1 181 ? 21.981 16.476 11.176 1.00 35.22 181 LEU A N 1
ATOM 1390 C CA . LEU A 1 181 ? 22.166 16.495 12.632 1.00 35.22 181 LEU A CA 1
ATOM 1391 C C . LEU A 1 181 ? 23.134 17.627 12.998 1.00 35.22 181 LEU A C 1
ATOM 1393 O O . LEU A 1 181 ? 24.309 17.543 12.622 1.00 35.22 181 LEU A O 1
ATOM 1397 N N . PRO A 1 182 ? 22.701 18.681 13.720 1.00 36.12 182 PRO A N 1
ATOM 1398 C CA . PRO A 1 182 ? 23.653 19.557 14.376 1.00 36.12 182 PRO A CA 1
ATOM 1399 C C . PRO A 1 182 ? 24.524 18.675 15.268 1.00 36.12 182 PRO A C 1
ATOM 1401 O O . PRO A 1 182 ? 24.016 17.913 16.094 1.00 36.12 182 PRO A O 1
ATOM 1404 N N . ARG A 1 183 ? 25.845 18.738 15.073 1.00 33.72 183 ARG A N 1
ATOM 1405 C CA . ARG A 1 183 ? 26.792 18.128 16.006 1.00 33.72 183 ARG A CA 1
ATOM 1406 C C . ARG A 1 183 ? 26.424 18.640 17.394 1.00 33.72 183 ARG A C 1
ATOM 1408 O O . ARG A 1 183 ? 26.501 19.846 17.626 1.00 33.72 183 ARG A O 1
ATOM 1415 N N . ALA A 1 184 ? 26.035 17.740 18.295 1.00 40.59 184 ALA A N 1
ATOM 1416 C CA . ALA A 1 184 ? 25.955 18.071 19.706 1.00 40.59 184 ALA A CA 1
ATOM 1417 C C . ALA A 1 184 ? 27.304 18.692 20.087 1.00 40.59 184 ALA A C 1
ATOM 1419 O O . ALA A 1 184 ? 28.354 18.051 19.957 1.00 40.59 184 ALA A O 1
ATOM 1420 N N . ARG A 1 185 ? 27.283 19.977 20.453 1.00 36.59 185 ARG A N 1
ATOM 1421 C CA . ARG A 1 185 ? 28.447 20.664 21.000 1.00 36.59 185 ARG A CA 1
ATOM 1422 C C . ARG A 1 185 ? 28.847 19.864 22.234 1.00 36.59 185 ARG A C 1
ATOM 1424 O O . ARG A 1 185 ? 28.101 19.824 23.205 1.00 36.59 185 ARG A O 1
ATOM 1431 N N . ARG A 1 186 ? 29.998 19.190 22.185 1.00 36.78 186 ARG A N 1
ATOM 1432 C CA . ARG A 1 186 ? 30.641 18.704 23.404 1.00 36.78 186 ARG A CA 1
ATOM 1433 C C . ARG A 1 186 ? 31.057 19.952 24.171 1.00 36.78 186 ARG A C 1
ATOM 1435 O O . ARG A 1 186 ? 32.026 20.604 23.793 1.00 36.78 186 ARG A O 1
ATOM 1442 N N . SER A 1 187 ? 30.281 20.318 25.183 1.00 35.69 187 SER A N 1
ATOM 1443 C CA . SER A 1 187 ? 30.710 21.273 26.193 1.00 35.69 187 SER A CA 1
ATOM 1444 C C . SER A 1 187 ? 31.869 20.642 26.955 1.00 35.69 187 SER A C 1
ATOM 1446 O O . SER A 1 187 ? 31.727 19.604 27.603 1.00 35.69 187 SER A O 1
ATOM 1448 N N . VAL A 1 188 ? 33.032 21.251 26.777 1.00 35.72 188 VAL A N 1
ATOM 1449 C CA . VAL A 1 188 ? 34.232 21.032 27.568 1.00 35.72 188 VAL A CA 1
ATOM 1450 C C . VAL A 1 188 ? 34.100 21.837 28.862 1.00 35.72 188 VAL A C 1
ATOM 1452 O O . VAL A 1 188 ? 33.685 22.991 28.824 1.00 35.72 188 VAL A O 1
ATOM 1455 N N . ASP A 1 189 ? 34.529 21.186 29.946 1.00 34.75 189 ASP A N 1
ATOM 1456 C CA . ASP A 1 189 ? 34.926 21.713 31.259 1.00 34.75 189 ASP A CA 1
ATOM 1457 C C . ASP A 1 189 ? 33.816 21.959 32.303 1.00 34.75 189 ASP A C 1
ATOM 1459 O O . ASP A 1 189 ? 32.939 22.796 32.130 1.00 34.75 189 ASP A O 1
ATOM 1463 N N . GLN A 1 190 ? 33.889 21.282 33.455 1.00 33.69 190 GLN A N 1
ATOM 1464 C CA . GLN A 1 190 ? 34.740 21.760 34.550 1.00 33.69 190 GLN A CA 1
ATOM 1465 C C . GLN A 1 190 ? 34.971 20.710 35.645 1.00 33.69 190 GLN A C 1
ATOM 1467 O O . GLN A 1 190 ? 34.162 19.827 35.922 1.00 33.69 190 GLN A O 1
ATOM 1472 N N . ARG A 1 191 ? 36.164 20.836 36.223 1.00 34.34 191 ARG A N 1
ATOM 1473 C CA . ARG A 1 191 ? 36.790 20.057 37.290 1.00 34.34 191 ARG A CA 1
ATOM 1474 C C . ARG A 1 191 ? 36.073 20.199 38.633 1.00 34.34 191 ARG A C 1
ATOM 1476 O O . ARG A 1 191 ? 35.609 21.276 38.977 1.00 34.34 191 ARG A O 1
ATOM 1483 N N . THR A 1 192 ? 36.142 19.134 39.425 1.00 36.97 192 THR A N 1
ATOM 1484 C CA . THR A 1 192 ? 36.384 19.027 40.888 1.00 36.97 192 THR A CA 1
ATOM 1485 C C . THR A 1 192 ? 36.095 17.553 41.211 1.00 36.97 192 THR A C 1
ATOM 1487 O O . THR A 1 192 ? 35.139 16.995 40.698 1.00 36.97 192 THR A O 1
ATOM 1490 N N . GLY A 1 193 ? 36.864 16.748 41.932 1.00 29.50 193 GLY A N 1
ATOM 1491 C CA . GLY A 1 193 ? 37.961 16.907 42.873 1.00 29.50 193 GLY A CA 1
ATOM 1492 C C . GLY A 1 193 ? 37.806 15.714 43.831 1.00 29.50 193 GLY A C 1
ATOM 1493 O O . GLY A 1 193 ? 36.729 15.534 44.385 1.00 29.50 193 GLY A O 1
ATOM 1494 N N . GLY A 1 194 ? 38.816 14.853 43.992 1.00 29.45 194 GLY A N 1
ATOM 1495 C CA . GLY A 1 194 ? 38.741 13.749 44.964 1.00 29.45 194 GLY A CA 1
ATOM 1496 C C . GLY A 1 194 ? 39.699 12.596 44.681 1.00 29.45 194 GLY A C 1
ATOM 1497 O O . GLY A 1 194 ? 39.550 11.873 43.704 1.00 29.45 194 GLY A O 1
ATOM 1498 N N . ARG A 1 195 ? 40.719 12.454 45.529 1.00 31.73 195 ARG A N 1
ATOM 1499 C CA . ARG A 1 195 ? 41.852 11.525 45.411 1.00 31.73 195 ARG A CA 1
ATOM 1500 C C . ARG A 1 195 ? 41.592 10.173 46.111 1.00 31.73 195 ARG A C 1
ATOM 1502 O O . ARG A 1 195 ? 41.068 10.169 47.213 1.00 31.73 195 ARG A O 1
ATOM 1509 N N . HIS A 1 196 ? 42.183 9.115 45.525 1.00 34.75 196 HIS A N 1
ATOM 1510 C CA . HIS A 1 196 ? 42.790 7.901 46.138 1.00 34.75 196 HIS A CA 1
ATOM 1511 C C . HIS A 1 196 ? 41.922 6.775 46.761 1.00 34.75 196 HIS A C 1
ATOM 1513 O O . HIS A 1 196 ? 40.828 7.034 47.235 1.00 34.75 196 HIS A O 1
ATOM 1519 N N . PRO A 1 197 ? 42.462 5.535 46.915 1.00 44.16 197 PRO A N 1
ATOM 1520 C CA . PRO A 1 197 ? 43.355 4.781 46.024 1.00 44.16 197 PRO A CA 1
ATOM 1521 C C . PRO A 1 197 ? 42.950 3.293 45.832 1.00 44.16 197 PRO A C 1
ATOM 1523 O O . PRO A 1 197 ? 42.123 2.717 46.529 1.00 44.16 197 PRO A O 1
ATOM 1526 N N . ARG A 1 198 ? 43.635 2.663 44.871 1.00 33.44 198 ARG A N 1
ATOM 1527 C CA . ARG A 1 198 ? 43.599 1.245 44.480 1.00 33.44 198 ARG A CA 1
ATOM 1528 C C . ARG A 1 198 ? 43.868 0.271 45.639 1.00 33.44 198 ARG A C 1
ATOM 1530 O O . ARG A 1 198 ? 44.845 0.453 46.363 1.00 33.44 198 ARG A O 1
ATOM 1537 N N . ARG A 1 199 ? 43.174 -0.876 45.652 1.00 34.56 199 ARG A N 1
ATOM 1538 C CA . ARG A 1 199 ? 43.747 -2.155 46.112 1.00 34.56 199 ARG A CA 1
ATOM 1539 C C . ARG A 1 199 ? 43.402 -3.291 45.148 1.00 34.56 199 ARG A C 1
ATOM 1541 O O . ARG A 1 199 ? 42.250 -3.528 44.819 1.00 34.56 199 ARG A O 1
ATOM 1548 N N . ARG A 1 200 ? 44.475 -3.937 44.689 1.00 34.12 200 ARG A N 1
ATOM 1549 C CA . ARG A 1 200 ? 44.538 -5.210 43.963 1.00 34.12 200 ARG A CA 1
ATOM 1550 C C . ARG A 1 200 ? 44.212 -6.364 44.916 1.00 34.12 200 ARG A C 1
ATOM 1552 O O . ARG A 1 200 ? 44.620 -6.271 46.074 1.00 34.12 200 ARG A O 1
ATOM 1559 N N . ARG A 1 201 ? 43.638 -7.455 44.396 1.00 33.22 201 ARG A N 1
ATOM 1560 C CA . ARG A 1 201 ? 44.011 -8.858 44.690 1.00 33.22 201 ARG A CA 1
ATOM 1561 C C . ARG A 1 201 ? 43.120 -9.823 43.885 1.00 33.22 201 ARG A C 1
ATOM 1563 O O . ARG A 1 201 ? 41.942 -9.932 44.181 1.00 33.22 201 ARG A O 1
ATOM 1570 N N . ASP A 1 202 ? 43.736 -10.524 42.938 1.00 32.97 202 ASP A N 1
ATOM 1571 C CA . ASP A 1 202 ? 43.392 -11.889 42.493 1.00 32.97 202 ASP A CA 1
ATOM 1572 C C . ASP A 1 202 ? 44.548 -12.813 42.958 1.00 32.97 202 ASP A C 1
ATOM 1574 O O . ASP A 1 202 ? 45.619 -12.278 43.282 1.00 32.97 202 ASP A O 1
ATOM 1578 N N . PRO A 1 203 ? 44.491 -14.153 42.812 1.00 51.94 203 PRO A N 1
ATOM 1579 C CA . PRO A 1 203 ? 43.487 -15.143 43.235 1.00 51.94 203 PRO A CA 1
ATOM 1580 C C . PRO A 1 203 ? 44.173 -16.279 44.059 1.00 51.94 203 PRO A C 1
ATOM 1582 O O . PRO A 1 203 ? 45.314 -16.107 44.498 1.00 51.94 203 PRO A O 1
ATOM 1585 N N . PRO A 1 204 ? 43.548 -17.463 44.247 1.00 47.00 204 PRO A N 1
ATOM 1586 C CA . PRO A 1 204 ? 44.215 -18.625 43.648 1.00 47.00 204 PRO A CA 1
ATOM 1587 C C . PRO A 1 204 ? 43.310 -19.662 42.954 1.00 47.00 204 PRO A C 1
ATOM 1589 O O . PRO A 1 204 ? 42.123 -19.815 43.227 1.00 47.00 204 PRO A O 1
ATOM 1592 N N . ASP A 1 205 ? 43.997 -20.348 42.040 1.00 35.62 205 ASP A N 1
ATOM 1593 C CA . ASP A 1 205 ? 43.735 -21.557 41.251 1.00 35.62 205 ASP A CA 1
ATOM 1594 C C . ASP A 1 205 ? 43.184 -22.744 42.065 1.00 35.62 205 ASP A C 1
ATOM 1596 O O . ASP A 1 205 ? 43.674 -22.992 43.160 1.00 35.62 205 ASP A O 1
ATOM 1600 N N . HIS A 1 206 ? 42.269 -23.534 41.481 1.00 38.34 206 HIS A N 1
ATOM 1601 C CA . HIS A 1 206 ? 42.378 -24.999 41.523 1.00 38.34 206 HIS A CA 1
ATOM 1602 C C . HIS A 1 206 ? 41.711 -25.681 40.315 1.00 38.34 206 HIS A C 1
ATOM 1604 O O . HIS A 1 206 ? 40.499 -25.864 40.214 1.00 38.34 206 HIS A O 1
ATOM 1610 N N . ARG A 1 207 ? 42.595 -26.103 39.413 1.00 34.09 207 ARG A N 1
ATOM 1611 C CA . ARG A 1 207 ? 42.550 -27.249 38.494 1.00 34.09 207 ARG A CA 1
ATOM 1612 C C . ARG A 1 207 ? 41.583 -28.393 38.857 1.00 34.09 207 ARG A C 1
ATOM 1614 O O . ARG A 1 207 ? 41.702 -29.020 39.903 1.00 34.09 207 ARG A O 1
ATOM 1621 N N . GLY A 1 208 ? 40.857 -28.829 37.825 1.00 28.92 208 GLY A N 1
ATOM 1622 C CA . GLY A 1 208 ? 40.902 -30.220 37.362 1.00 28.92 208 GLY A CA 1
ATOM 1623 C C . GLY A 1 208 ? 39.719 -31.118 37.725 1.00 28.92 208 GLY A C 1
ATOM 1624 O O . GLY A 1 208 ? 39.601 -31.570 38.855 1.00 28.92 208 GLY A O 1
ATOM 1625 N N . ARG A 1 209 ? 38.956 -31.537 36.706 1.00 35.09 209 ARG A N 1
ATOM 1626 C CA . ARG A 1 209 ? 38.937 -32.940 36.242 1.00 35.09 209 ARG A CA 1
ATOM 1627 C C . ARG A 1 209 ? 38.102 -33.094 34.971 1.00 35.09 209 ARG A C 1
ATOM 1629 O O . ARG A 1 209 ? 36.951 -32.686 34.884 1.00 35.09 209 ARG A O 1
ATOM 1636 N N . HIS A 1 210 ? 38.738 -33.720 33.988 1.00 33.34 210 HIS A N 1
ATOM 1637 C CA . HIS A 1 210 ? 38.134 -34.263 32.785 1.00 33.34 210 HIS A CA 1
ATOM 1638 C C . HIS A 1 210 ? 37.232 -35.452 33.134 1.00 33.34 210 HIS A C 1
ATOM 1640 O O . HIS A 1 210 ? 37.690 -36.370 33.807 1.00 33.34 210 HIS A O 1
ATOM 1646 N N . HIS A 1 211 ? 36.030 -35.513 32.559 1.00 33.50 211 HIS A N 1
ATOM 1647 C CA . HIS A 1 211 ? 35.410 -36.794 32.229 1.00 33.50 211 HIS A CA 1
ATOM 1648 C C . HIS A 1 211 ? 34.940 -36.793 30.778 1.00 33.50 211 HIS A C 1
ATOM 1650 O O . HIS A 1 211 ? 34.021 -36.095 30.364 1.00 33.50 211 HIS A O 1
ATOM 1656 N N . ARG A 1 212 ? 35.666 -37.597 30.006 1.00 30.14 212 ARG A N 1
ATOM 1657 C CA . ARG A 1 212 ? 35.400 -38.028 28.642 1.00 30.14 212 ARG A CA 1
ATOM 1658 C C . ARG A 1 212 ? 34.549 -39.293 28.767 1.00 30.14 212 ARG A C 1
ATOM 1660 O O . ARG A 1 212 ? 35.013 -40.247 29.385 1.00 30.14 212 ARG A O 1
ATOM 1667 N N . VAL A 1 213 ? 33.361 -39.340 28.171 1.00 34.16 213 VAL A N 1
ATOM 1668 C CA . VAL A 1 213 ? 32.664 -40.611 27.910 1.00 34.16 213 VAL A CA 1
ATOM 1669 C C . VAL A 1 213 ? 32.348 -40.680 26.422 1.00 34.16 213 VAL A C 1
ATOM 1671 O O . VAL A 1 213 ? 31.801 -39.751 25.833 1.00 34.16 213 VAL A O 1
ATOM 1674 N N . ARG A 1 214 ? 32.812 -41.774 25.815 1.00 32.94 214 ARG A N 1
ATOM 1675 C CA . ARG A 1 214 ? 32.677 -42.121 24.402 1.00 32.94 214 ARG A CA 1
ATOM 1676 C C . ARG A 1 214 ? 31.334 -42.808 24.135 1.00 32.94 214 ARG A C 1
ATOM 1678 O O . ARG A 1 214 ? 30.797 -43.484 25.001 1.00 32.94 214 ARG A O 1
ATOM 1685 N N . HIS A 1 215 ? 30.900 -42.656 22.885 1.00 32.88 215 HIS A N 1
ATOM 1686 C CA . HIS A 1 215 ? 29.997 -43.482 22.080 1.00 32.88 215 HIS A CA 1
ATOM 1687 C C . HIS A 1 215 ? 29.461 -44.802 22.661 1.00 32.88 215 HIS A C 1
ATOM 1689 O O . HIS A 1 215 ? 30.227 -45.691 23.030 1.00 32.88 215 HIS A O 1
ATOM 1695 N N . ARG A 1 216 ? 28.159 -45.023 22.435 1.00 30.58 216 ARG A N 1
ATOM 1696 C CA . ARG A 1 216 ? 27.655 -46.308 21.936 1.00 30.58 216 ARG A CA 1
ATOM 1697 C C . ARG A 1 216 ? 26.731 -46.101 20.737 1.00 30.58 216 ARG A C 1
ATOM 1699 O O . ARG A 1 216 ? 25.744 -45.381 20.812 1.00 30.58 216 ARG A O 1
ATOM 1706 N N . GLN A 1 217 ? 27.125 -46.734 19.638 1.00 32.41 217 GLN A N 1
ATOM 1707 C CA . GLN A 1 217 ? 26.279 -47.119 18.517 1.00 32.41 217 GLN A CA 1
ATOM 1708 C C . GLN A 1 217 ? 25.500 -48.379 18.915 1.00 32.41 217 GLN A C 1
ATOM 1710 O O . GLN A 1 217 ? 26.052 -49.256 19.580 1.00 32.41 217 GLN A O 1
ATOM 1715 N N . SER A 1 218 ? 24.272 -48.507 18.430 1.00 36.66 218 SER A N 1
ATOM 1716 C CA . SER A 1 218 ? 23.608 -49.795 18.221 1.00 36.66 218 SER A CA 1
ATOM 1717 C C . SER A 1 218 ? 22.626 -49.630 17.065 1.00 36.66 218 SER A C 1
ATOM 1719 O O . SER A 1 218 ? 21.881 -48.655 17.020 1.00 36.66 218 SER A O 1
ATOM 1721 N N . GLY A 1 219 ? 22.762 -50.532 16.094 1.00 33.47 219 GLY A N 1
ATOM 1722 C CA . GLY A 1 219 ? 22.237 -50.450 14.738 1.00 33.47 219 GLY A CA 1
ATOM 1723 C C . GLY A 1 219 ? 20.772 -50.880 14.549 1.00 33.47 219 GLY A C 1
ATOM 1724 O O . GLY A 1 219 ? 19.964 -50.737 15.463 1.00 33.47 219 GLY A O 1
ATOM 1725 N N . PRO A 1 220 ? 20.422 -51.335 13.330 1.00 38.16 220 PRO A N 1
ATOM 1726 C CA . PRO A 1 220 ? 19.124 -51.093 12.704 1.00 38.16 220 PRO A CA 1
ATOM 1727 C C . PRO A 1 220 ? 18.119 -52.231 12.912 1.00 38.16 220 PRO A C 1
ATOM 1729 O O . PRO A 1 220 ? 18.499 -53.387 13.085 1.00 38.16 220 PRO A O 1
ATOM 1732 N N . VAL A 1 221 ? 16.829 -51.906 12.788 1.00 38.56 221 VAL A N 1
ATOM 1733 C CA . VAL A 1 221 ? 15.757 -52.893 12.608 1.00 38.56 221 VAL A CA 1
ATOM 1734 C C . VAL A 1 221 ? 15.256 -52.832 11.166 1.00 38.56 221 VAL A C 1
ATOM 1736 O O . VAL A 1 221 ? 14.956 -51.771 10.622 1.00 38.56 221 VAL A O 1
ATOM 1739 N N . THR A 1 222 ? 15.237 -54.013 10.564 1.00 33.19 222 THR A N 1
ATOM 1740 C CA . THR A 1 222 ? 14.837 -54.386 9.205 1.00 33.19 222 THR A CA 1
ATOM 1741 C C . THR A 1 222 ? 13.318 -54.460 9.017 1.00 33.19 222 THR A C 1
ATOM 1743 O O . THR A 1 222 ? 12.602 -54.812 9.949 1.00 33.19 222 THR A O 1
ATOM 1746 N N . GLY A 1 223 ? 12.855 -54.274 7.775 1.00 31.03 223 GLY A N 1
ATOM 1747 C CA . GLY A 1 223 ? 11.526 -54.692 7.292 1.00 31.03 223 GLY A CA 1
ATOM 1748 C C . GLY A 1 223 ? 11.062 -53.830 6.111 1.00 31.03 223 GLY A C 1
ATOM 1749 O O . GLY A 1 223 ? 10.495 -52.769 6.318 1.00 31.03 223 GLY A O 1
ATOM 1750 N N . ALA A 1 224 ? 11.521 -54.077 4.880 1.00 32.59 224 ALA A N 1
ATOM 1751 C CA . ALA A 1 224 ? 10.938 -55.012 3.906 1.00 32.59 224 ALA A CA 1
ATOM 1752 C C . ALA A 1 224 ? 9.516 -54.616 3.445 1.00 32.59 224 ALA A C 1
ATOM 1754 O O . ALA A 1 224 ? 8.542 -54.799 4.163 1.00 32.59 224 ALA A O 1
ATOM 1755 N N . GLY A 1 225 ? 9.414 -54.115 2.209 1.00 31.69 225 GLY A N 1
ATOM 1756 C CA . GLY A 1 225 ? 8.152 -53.830 1.521 1.00 31.69 225 GLY A CA 1
ATOM 1757 C C . GLY A 1 225 ? 8.407 -53.278 0.120 1.00 31.69 225 GLY A C 1
ATOM 1758 O O . GLY A 1 225 ? 8.579 -52.077 -0.062 1.00 31.69 225 GLY A O 1
ATOM 1759 N N . ALA A 1 226 ? 8.513 -54.179 -0.855 1.00 34.16 226 ALA A N 1
ATOM 1760 C CA . ALA A 1 226 ? 8.845 -53.895 -2.243 1.00 34.16 226 ALA A CA 1
ATOM 1761 C C . ALA A 1 226 ? 7.646 -53.390 -3.081 1.00 34.16 226 ALA A C 1
ATOM 1763 O O . ALA A 1 226 ? 6.492 -53.727 -2.845 1.00 34.16 226 ALA A O 1
ATOM 1764 N N . HIS A 1 227 ? 8.014 -52.593 -4.086 1.00 34.44 227 HIS A N 1
ATOM 1765 C CA . HIS A 1 227 ? 7.327 -52.060 -5.275 1.00 34.44 227 HIS A CA 1
ATOM 1766 C C . HIS A 1 227 ? 6.374 -53.029 -6.040 1.00 34.44 227 HIS A C 1
ATOM 1768 O O . HIS A 1 227 ? 6.547 -54.240 -5.935 1.00 34.44 227 HIS A O 1
ATOM 1774 N N . PRO A 1 228 ? 5.427 -52.530 -6.886 1.00 43.47 228 PRO A N 1
ATOM 1775 C CA . PRO A 1 228 ? 5.815 -52.019 -8.209 1.00 43.47 228 PRO A CA 1
ATOM 1776 C C . PRO A 1 228 ? 5.115 -50.757 -8.744 1.00 43.47 228 PRO A C 1
ATOM 1778 O O . PRO A 1 228 ? 3.900 -50.606 -8.776 1.00 43.47 228 PRO A O 1
ATOM 1781 N N . ALA A 1 229 ? 5.981 -49.885 -9.264 1.00 36.69 229 ALA A N 1
ATOM 1782 C CA . ALA A 1 229 ? 5.857 -49.068 -10.469 1.00 36.69 229 ALA A CA 1
ATOM 1783 C C . ALA A 1 229 ? 4.630 -49.323 -11.380 1.00 36.69 229 ALA A C 1
ATOM 1785 O O . ALA A 1 229 ? 4.614 -50.235 -12.209 1.00 36.69 229 ALA A O 1
ATOM 1786 N N . GLY A 1 230 ? 3.662 -48.405 -11.326 1.00 34.88 230 GLY A N 1
ATOM 1787 C CA . GLY A 1 230 ? 2.658 -48.202 -12.371 1.00 34.88 230 GLY A CA 1
ATOM 1788 C C . GLY A 1 230 ? 3.225 -47.383 -13.536 1.00 34.88 230 GLY A C 1
ATOM 1789 O O . GLY A 1 230 ? 3.750 -46.284 -13.359 1.00 34.88 230 GLY A O 1
ATOM 1790 N N . ARG A 1 231 ? 3.137 -47.942 -14.745 1.00 40.16 231 ARG A N 1
ATOM 1791 C CA . ARG A 1 231 ? 3.652 -47.396 -16.009 1.00 40.16 231 ARG A CA 1
ATOM 1792 C C . ARG A 1 231 ? 3.142 -45.979 -16.312 1.00 40.16 231 ARG A C 1
ATOM 1794 O O . ARG A 1 231 ? 1.942 -45.735 -16.406 1.00 40.16 231 ARG A O 1
ATOM 1801 N N . ARG A 1 232 ? 4.089 -45.081 -16.604 1.00 40.56 232 ARG A N 1
ATOM 1802 C CA . ARG A 1 232 ? 3.871 -43.769 -17.231 1.00 40.56 232 ARG A CA 1
ATOM 1803 C C . ARG A 1 232 ? 3.211 -43.943 -18.606 1.00 40.56 232 ARG A C 1
ATOM 1805 O O . ARG A 1 232 ? 3.818 -44.522 -19.506 1.00 40.56 232 ARG A O 1
ATOM 1812 N N . ARG A 1 233 ? 2.007 -43.397 -18.801 1.00 42.16 233 ARG A N 1
ATOM 1813 C CA . ARG A 1 233 ? 1.440 -43.160 -20.139 1.00 42.16 233 ARG A CA 1
ATOM 1814 C C . ARG A 1 233 ? 1.908 -41.785 -20.626 1.00 42.16 233 ARG A C 1
ATOM 1816 O O . ARG A 1 233 ? 1.656 -40.778 -19.973 1.00 42.16 233 ARG A O 1
ATOM 1823 N N . ARG A 1 234 ? 2.634 -41.756 -21.748 1.00 44.84 234 ARG A N 1
ATOM 1824 C CA . ARG A 1 234 ? 2.994 -40.522 -22.467 1.00 44.84 234 ARG A CA 1
ATOM 1825 C C . ARG A 1 234 ? 1.719 -39.889 -23.051 1.00 44.84 234 ARG A C 1
ATOM 1827 O O . ARG A 1 234 ? 0.949 -40.628 -23.664 1.00 44.84 234 ARG A O 1
ATOM 1834 N N . PRO A 1 235 ? 1.498 -38.569 -22.928 1.00 51.06 235 PRO A N 1
ATOM 1835 C CA . PRO A 1 235 ? 0.463 -37.896 -23.705 1.00 51.06 235 PRO A CA 1
ATOM 1836 C C . PRO A 1 235 ? 0.861 -37.850 -25.196 1.00 51.06 235 PRO A C 1
ATOM 1838 O O . PRO A 1 235 ? 2.058 -37.794 -25.505 1.00 51.06 235 PRO A O 1
ATOM 1841 N N . PRO A 1 236 ? -0.104 -37.897 -26.132 1.00 50.50 236 PRO A N 1
ATOM 1842 C CA . PRO A 1 236 ? 0.180 -37.814 -27.561 1.00 50.50 236 PRO A CA 1
ATOM 1843 C C . PRO A 1 236 ? 0.768 -36.443 -27.930 1.00 50.50 236 PRO A C 1
ATOM 1845 O O . PRO A 1 236 ? 0.371 -35.409 -27.393 1.00 50.50 236 PRO A O 1
ATOM 1848 N N . ARG A 1 237 ? 1.736 -36.447 -28.855 1.00 47.62 237 ARG A N 1
ATOM 1849 C CA . ARG A 1 237 ? 2.331 -35.236 -29.440 1.00 47.62 237 ARG A CA 1
ATOM 1850 C C . ARG A 1 237 ? 1.255 -34.430 -30.188 1.00 47.62 237 ARG A C 1
ATOM 1852 O O . ARG A 1 237 ? 0.507 -35.038 -30.954 1.00 47.62 237 ARG A O 1
ATOM 1859 N N . PRO A 1 238 ? 1.194 -33.096 -30.044 1.00 47.22 238 PRO A N 1
ATOM 1860 C CA . PRO A 1 238 ? 0.338 -32.277 -30.892 1.00 47.22 238 PRO A CA 1
ATOM 1861 C C . PRO A 1 238 ? 0.856 -32.285 -32.339 1.00 47.22 238 PRO A C 1
ATOM 1863 O O . PRO A 1 238 ? 2.053 -32.142 -32.589 1.00 47.22 238 PRO A O 1
ATOM 1866 N N . LEU A 1 239 ? -0.062 -32.476 -33.288 1.00 52.59 239 LEU A N 1
ATOM 1867 C CA . LEU A 1 239 ? 0.185 -32.376 -34.726 1.00 52.59 239 LEU A CA 1
ATOM 1868 C C . LEU A 1 239 ? 0.589 -30.937 -35.083 1.00 52.59 239 LEU A C 1
ATOM 1870 O O . LEU A 1 239 ? -0.122 -29.986 -34.757 1.00 52.59 239 LEU A O 1
ATOM 1874 N N . HIS A 1 240 ? 1.723 -30.780 -35.767 1.00 41.69 240 HIS A N 1
ATOM 1875 C CA . HIS A 1 240 ? 2.147 -29.508 -36.346 1.00 41.69 240 HIS A CA 1
ATOM 1876 C C . HIS A 1 240 ? 1.150 -29.066 -37.429 1.00 41.69 240 HIS A C 1
ATOM 1878 O O . HIS A 1 240 ? 0.991 -29.738 -38.446 1.00 41.69 240 HIS A O 1
ATOM 1884 N N . ARG A 1 241 ? 0.507 -27.911 -37.229 1.00 46.66 241 ARG A N 1
ATOM 1885 C CA . ARG A 1 241 ? -0.113 -27.140 -38.316 1.00 46.66 241 ARG A CA 1
ATOM 1886 C C . ARG A 1 241 ? 0.971 -26.302 -39.012 1.00 46.66 241 ARG A C 1
ATOM 1888 O O . ARG A 1 241 ? 1.792 -25.716 -38.305 1.00 46.66 241 ARG A O 1
ATOM 1895 N N . PRO A 1 242 ? 0.988 -26.211 -40.353 1.00 42.97 242 PRO A N 1
ATOM 1896 C CA . PRO A 1 242 ? 1.898 -25.311 -41.053 1.00 42.97 242 PRO A CA 1
ATOM 1897 C C . PRO A 1 242 ? 1.540 -23.849 -40.751 1.00 42.97 242 PRO A C 1
ATOM 1899 O O . PRO A 1 242 ? 0.364 -23.484 -40.678 1.00 42.97 242 PRO A O 1
ATOM 1902 N N . ALA A 1 243 ? 2.567 -23.025 -40.544 1.00 46.72 243 ALA A N 1
ATOM 1903 C CA . ALA A 1 243 ? 2.437 -21.590 -40.329 1.00 46.72 243 ALA A CA 1
ATOM 1904 C C . ALA A 1 243 ? 1.944 -20.904 -41.615 1.00 46.72 243 ALA A C 1
ATOM 1906 O O . ALA A 1 243 ? 2.543 -21.066 -42.676 1.00 46.72 243 ALA A O 1
ATOM 1907 N N . GLY A 1 244 ? 0.849 -20.147 -41.514 1.00 50.91 244 GLY A N 1
ATOM 1908 C CA . GLY A 1 244 ? 0.417 -19.219 -42.562 1.00 50.91 244 GLY A CA 1
ATOM 1909 C C . GLY A 1 244 ? 1.346 -17.997 -42.652 1.00 50.91 244 GLY A C 1
ATOM 1910 O O . GLY A 1 244 ? 2.114 -17.746 -41.719 1.00 50.91 244 GLY A O 1
ATOM 1911 N N . PRO A 1 245 ? 1.304 -17.240 -43.762 1.00 46.94 245 PRO A N 1
ATOM 1912 C CA . PRO A 1 245 ? 2.248 -16.158 -44.024 1.00 46.94 245 PRO A CA 1
ATOM 1913 C C . PRO A 1 245 ? 2.132 -15.031 -42.987 1.00 46.94 245 PRO A C 1
ATOM 1915 O O . PRO A 1 245 ? 1.040 -14.622 -42.597 1.00 46.94 245 PRO A O 1
ATOM 1918 N N . ALA A 1 246 ? 3.286 -14.533 -42.541 1.00 44.44 246 ALA A N 1
ATOM 1919 C CA . ALA A 1 246 ? 3.393 -13.446 -41.578 1.00 44.44 246 ALA A CA 1
ATOM 1920 C C . ALA A 1 246 ? 2.940 -12.113 -42.197 1.00 44.44 246 ALA A C 1
ATOM 1922 O O . ALA A 1 246 ? 3.485 -11.671 -43.208 1.00 44.44 246 ALA A O 1
ATOM 1923 N N . HIS A 1 247 ? 1.973 -11.446 -41.564 1.00 45.72 247 HIS A N 1
ATOM 1924 C CA . HIS A 1 247 ? 1.648 -10.052 -41.863 1.00 45.72 247 HIS A CA 1
ATOM 1925 C C . HIS A 1 247 ? 2.661 -9.112 -41.180 1.00 45.72 247 HIS A C 1
ATOM 1927 O O . HIS A 1 247 ? 3.033 -9.360 -40.029 1.00 45.72 247 HIS A O 1
ATOM 1933 N N . PRO A 1 248 ? 3.111 -8.031 -41.843 1.00 43.31 248 PRO A N 1
ATOM 1934 C CA . PRO A 1 248 ? 4.095 -7.119 -41.274 1.00 43.31 248 PRO A CA 1
ATOM 1935 C C . PRO A 1 248 ? 3.509 -6.320 -40.100 1.00 43.31 248 PRO A C 1
ATOM 1937 O O . PRO A 1 248 ? 2.452 -5.699 -40.207 1.00 43.31 248 PRO A O 1
ATOM 1940 N N . VAL A 1 249 ? 4.228 -6.319 -38.976 1.00 43.31 249 VAL A N 1
ATOM 1941 C CA . VAL A 1 249 ? 3.949 -5.480 -37.802 1.00 43.31 249 VAL A CA 1
ATOM 1942 C C . VAL A 1 249 ? 4.480 -4.063 -38.076 1.00 43.31 249 VAL A C 1
ATOM 1944 O O . VAL A 1 249 ? 5.657 -3.929 -38.416 1.00 43.31 249 VAL A O 1
ATOM 1947 N N . PRO A 1 250 ? 3.676 -2.992 -37.938 1.00 41.88 250 PRO A N 1
ATOM 1948 C CA . PRO A 1 250 ? 4.164 -1.632 -38.142 1.00 41.88 250 PRO A CA 1
ATOM 1949 C C . PRO A 1 250 ? 5.088 -1.187 -36.997 1.00 41.88 250 PRO A C 1
ATOM 1951 O O . PRO A 1 250 ? 4.818 -1.436 -35.821 1.00 41.88 250 PRO A O 1
ATOM 1954 N N . ALA A 1 251 ? 6.180 -0.504 -37.351 1.00 39.72 251 ALA A N 1
ATOM 1955 C CA . ALA A 1 251 ? 7.174 0.011 -36.410 1.00 39.72 251 ALA A CA 1
ATOM 1956 C C . ALA A 1 251 ? 6.586 1.072 -35.450 1.00 39.72 251 ALA A C 1
ATOM 1958 O O . ALA A 1 251 ? 5.750 1.884 -35.865 1.00 39.72 251 ALA A O 1
ATOM 1959 N N . PRO A 1 252 ? 7.032 1.127 -34.179 1.00 36.06 252 PRO A N 1
ATOM 1960 C CA . PRO A 1 252 ? 6.538 2.111 -33.223 1.00 36.06 252 PRO A CA 1
ATOM 1961 C C . PRO A 1 252 ? 6.997 3.527 -33.600 1.00 36.06 252 PRO A C 1
ATOM 1963 O O . PRO A 1 252 ? 8.184 3.797 -33.790 1.00 36.06 252 PRO A O 1
ATOM 1966 N N . ARG A 1 253 ? 6.043 4.462 -33.681 1.00 39.34 253 ARG A N 1
ATOM 1967 C CA . ARG A 1 253 ? 6.324 5.894 -33.846 1.00 39.34 253 ARG A CA 1
ATOM 1968 C C . ARG A 1 253 ? 7.012 6.430 -32.585 1.00 39.34 253 ARG A C 1
ATOM 1970 O O . ARG A 1 253 ? 6.491 6.277 -31.483 1.00 39.34 253 ARG A O 1
ATOM 1977 N N . ARG A 1 254 ? 8.170 7.081 -32.755 1.00 32.75 254 ARG A N 1
ATOM 1978 C CA . ARG A 1 254 ? 8.889 7.796 -31.687 1.00 32.75 254 ARG A CA 1
ATOM 1979 C C . ARG A 1 254 ? 7.983 8.869 -31.076 1.00 32.75 254 ARG A C 1
ATOM 1981 O O . ARG A 1 254 ? 7.588 9.804 -31.768 1.00 32.75 254 ARG A O 1
ATOM 1988 N N . ALA A 1 255 ? 7.694 8.756 -29.783 1.00 31.72 255 ALA A N 1
ATOM 1989 C CA . ALA A 1 255 ? 7.107 9.844 -29.013 1.00 31.72 255 ALA A CA 1
ATOM 1990 C C . ALA A 1 255 ? 8.183 10.915 -28.775 1.00 31.72 255 ALA A C 1
ATOM 1992 O O . ALA A 1 255 ? 9.191 10.668 -28.114 1.00 31.72 255 ALA A O 1
ATOM 1993 N N . VAL A 1 256 ? 7.985 12.100 -29.350 1.00 33.72 256 VAL A N 1
ATOM 1994 C CA . VAL A 1 256 ? 8.797 13.286 -29.066 1.00 33.72 256 VAL A CA 1
ATOM 1995 C C . VAL A 1 256 ? 8.290 13.874 -27.752 1.00 33.72 256 VAL A C 1
ATOM 1997 O O . VAL A 1 256 ? 7.204 14.443 -27.700 1.00 33.72 256 VAL A O 1
ATOM 2000 N N . ILE A 1 257 ? 9.064 13.714 -26.680 1.00 31.56 257 ILE A N 1
ATOM 2001 C CA . ILE A 1 257 ? 8.817 14.397 -25.409 1.00 31.56 257 ILE A CA 1
ATOM 2002 C C . ILE A 1 257 ? 9.314 15.835 -25.570 1.00 31.56 257 ILE A C 1
ATOM 2004 O O . ILE A 1 257 ? 10.518 16.096 -25.598 1.00 31.56 257 ILE A O 1
ATOM 2008 N N . SER A 1 258 ? 8.387 16.779 -25.707 1.00 32.22 258 SER A N 1
ATOM 2009 C CA . SER A 1 258 ? 8.683 18.208 -25.633 1.00 32.22 258 SER A CA 1
ATOM 2010 C C . SER A 1 258 ? 9.152 18.563 -24.219 1.00 32.22 258 SER A C 1
ATOM 2012 O O . SER A 1 258 ? 8.433 18.333 -23.246 1.00 32.22 258 SER A O 1
ATOM 2014 N N . ARG A 1 259 ? 10.361 19.124 -24.103 1.00 30.62 259 ARG A N 1
ATOM 2015 C CA . ARG A 1 259 ? 10.926 19.636 -22.845 1.00 30.62 259 ARG A CA 1
ATOM 2016 C C . ARG A 1 259 ? 10.046 20.766 -22.282 1.00 30.62 259 ARG A C 1
ATOM 2018 O O . ARG A 1 259 ? 9.804 21.724 -23.017 1.00 30.62 259 ARG A O 1
ATOM 2025 N N . PRO A 1 260 ? 9.625 20.739 -21.004 1.00 33.75 260 PRO A N 1
ATOM 2026 C CA . PRO A 1 260 ? 9.149 21.946 -20.350 1.00 33.75 260 PRO A CA 1
ATOM 2027 C C . PRO A 1 260 ? 10.336 22.871 -20.051 1.00 33.75 260 PRO A C 1
ATOM 2029 O O . PRO A 1 260 ? 11.384 22.434 -19.572 1.00 33.75 260 PRO A O 1
ATOM 2032 N N . ARG A 1 261 ? 10.153 24.150 -20.381 1.00 31.56 261 ARG A N 1
ATOM 2033 C CA . ARG A 1 261 ? 11.075 25.254 -20.105 1.00 31.56 261 ARG A CA 1
ATOM 2034 C C . ARG A 1 261 ? 11.227 25.460 -18.589 1.00 31.56 261 ARG A C 1
ATOM 2036 O O . ARG A 1 261 ? 10.233 25.501 -17.878 1.00 31.56 261 ARG A O 1
ATOM 2043 N N . GLU A 1 262 ? 12.483 25.568 -18.161 1.00 30.69 262 GLU A N 1
ATOM 2044 C CA . GLU A 1 262 ? 13.005 26.388 -17.055 1.00 30.69 262 GLU A CA 1
ATOM 2045 C C . GLU A 1 262 ? 12.178 26.461 -15.755 1.00 30.69 262 GLU A C 1
ATOM 2047 O O . GLU A 1 262 ? 11.287 27.290 -15.593 1.00 30.69 262 GLU A O 1
ATOM 2052 N N . TRP A 1 263 ? 12.567 25.652 -14.764 1.00 27.70 263 TRP A N 1
ATOM 2053 C CA . TRP A 1 263 ? 12.248 25.911 -13.359 1.00 27.70 263 TRP A CA 1
ATOM 2054 C C . TRP A 1 263 ? 13.273 26.902 -12.795 1.00 27.70 263 TRP A C 1
ATOM 2056 O O . TRP A 1 263 ? 14.393 26.520 -12.453 1.00 27.70 263 TRP A O 1
ATOM 2066 N N . LEU A 1 264 ? 12.893 28.178 -12.701 1.00 27.72 264 LEU A N 1
ATOM 2067 C CA . LEU A 1 264 ? 13.608 29.157 -11.883 1.00 27.72 264 LEU A CA 1
ATOM 2068 C C . LEU A 1 264 ? 13.503 28.753 -10.406 1.00 27.72 264 LEU A C 1
ATOM 2070 O O . LEU A 1 264 ? 12.414 28.636 -9.845 1.00 27.72 264 LEU A O 1
ATOM 2074 N N . MET A 1 265 ? 14.658 28.543 -9.781 1.00 24.98 265 MET A N 1
ATOM 2075 C CA . MET A 1 265 ? 14.786 28.385 -8.338 1.00 24.98 265 MET A CA 1
ATOM 2076 C C . MET A 1 265 ? 14.571 29.733 -7.642 1.00 24.98 265 MET A C 1
ATOM 2078 O O . MET A 1 265 ? 15.359 30.655 -7.833 1.00 24.98 265 MET A O 1
ATOM 2082 N N . CYS A 1 266 ? 13.549 29.829 -6.791 1.00 23.73 266 CYS A N 1
ATOM 2083 C CA . CYS A 1 266 ? 13.454 30.880 -5.776 1.00 23.73 266 CYS A CA 1
ATOM 2084 C C . CYS A 1 266 ? 14.048 30.357 -4.455 1.00 23.73 266 CYS A C 1
ATOM 2086 O O . CYS A 1 266 ? 13.573 29.335 -3.950 1.00 23.73 266 CYS A O 1
ATOM 2088 N N . PRO A 1 267 ? 15.066 31.018 -3.873 1.00 29.33 267 PRO A N 1
ATOM 2089 C CA . PRO A 1 267 ? 15.607 30.641 -2.575 1.00 29.33 267 PRO A CA 1
ATOM 2090 C C . PRO A 1 267 ? 14.639 31.033 -1.449 1.00 29.33 267 PRO A C 1
ATOM 2092 O O . PRO A 1 267 ? 14.111 32.141 -1.402 1.00 29.33 267 PRO A O 1
ATOM 2095 N N . TRP A 1 268 ? 14.412 30.091 -0.538 1.00 27.19 268 TRP A N 1
ATOM 2096 C CA . TRP A 1 268 ? 13.599 30.240 0.667 1.00 27.19 268 TRP A CA 1
ATOM 2097 C C . TRP A 1 268 ? 14.280 31.197 1.660 1.00 27.19 268 TRP A C 1
ATOM 2099 O O . TRP A 1 268 ? 15.308 30.853 2.243 1.00 27.19 268 TRP A O 1
ATOM 2109 N N . ALA A 1 269 ? 13.711 32.388 1.860 1.00 28.84 269 ALA A N 1
ATOM 2110 C CA . ALA A 1 269 ? 14.067 33.285 2.957 1.00 28.84 269 ALA A CA 1
ATOM 2111 C C . ALA A 1 269 ? 13.340 32.843 4.241 1.00 28.84 269 ALA A C 1
ATOM 2113 O O . ALA A 1 269 ? 12.127 32.633 4.243 1.00 28.84 269 ALA A O 1
ATOM 2114 N N . ALA A 1 270 ? 14.090 32.672 5.329 1.00 29.94 270 ALA A N 1
ATOM 2115 C CA . ALA A 1 270 ? 13.553 32.396 6.658 1.00 29.94 270 ALA A CA 1
ATOM 2116 C C . ALA A 1 270 ? 12.972 33.681 7.285 1.00 29.94 270 ALA A C 1
ATOM 2118 O O . ALA A 1 270 ? 13.593 34.732 7.137 1.00 29.94 270 ALA A O 1
ATOM 2119 N N . PRO A 1 271 ? 11.837 33.632 8.006 1.00 38.19 271 PRO A N 1
ATOM 2120 C CA . PRO A 1 271 ? 11.406 34.760 8.824 1.00 38.19 271 PRO A CA 1
ATOM 2121 C C . PRO A 1 271 ? 12.143 34.779 10.175 1.00 38.19 271 PRO A C 1
ATOM 2123 O O . PRO A 1 271 ? 12.274 33.747 10.839 1.00 38.19 271 PRO A O 1
ATOM 2126 N N . GLU A 1 272 ? 12.619 35.964 10.565 1.00 36.38 272 GLU A N 1
ATOM 2127 C CA . GLU A 1 272 ? 13.154 36.277 11.896 1.00 36.38 272 GLU A CA 1
ATOM 2128 C C . GLU A 1 272 ? 12.084 36.172 13.005 1.00 36.38 272 GLU A C 1
ATOM 2130 O O . GLU A 1 272 ? 10.886 36.292 12.726 1.00 36.38 272 GLU A O 1
ATOM 2135 N N . PRO A 1 273 ? 12.486 35.955 14.274 1.00 43.69 273 PRO A N 1
ATOM 2136 C CA . PRO A 1 273 ? 11.555 35.858 15.390 1.00 43.69 273 PRO A CA 1
ATOM 2137 C C . PRO A 1 273 ? 11.093 37.244 15.866 1.00 43.69 273 PRO A C 1
ATOM 2139 O O . PRO A 1 273 ? 11.902 38.120 16.162 1.00 43.69 273 PRO A O 1
ATOM 2142 N N . LEU A 1 274 ? 9.777 37.418 16.002 1.00 37.97 274 LEU A N 1
ATOM 2143 C CA . LEU A 1 274 ? 9.170 38.555 16.697 1.00 37.97 274 LEU A CA 1
ATOM 2144 C C . LEU A 1 274 ? 9.547 38.521 18.187 1.00 37.97 274 LEU A C 1
ATOM 2146 O O . LEU A 1 274 ? 9.261 37.547 18.887 1.00 37.97 274 LEU A O 1
ATOM 2150 N N . ALA A 1 275 ? 10.179 39.596 18.653 1.00 33.16 275 ALA A N 1
ATOM 2151 C CA . ALA A 1 275 ? 10.389 39.894 20.061 1.00 33.16 275 ALA A CA 1
ATOM 2152 C C . ALA A 1 275 ? 9.099 40.446 20.694 1.00 33.16 275 ALA A C 1
ATOM 2154 O O . ALA A 1 275 ? 8.366 41.204 20.061 1.00 33.16 275 ALA A O 1
ATOM 2155 N N . CYS A 1 276 ? 8.845 40.068 21.949 1.00 34.72 276 CYS A N 1
ATOM 2156 C CA . CYS A 1 276 ? 7.859 40.710 22.813 1.00 34.72 276 CYS A CA 1
ATOM 2157 C C . CYS A 1 276 ? 8.224 42.182 23.060 1.00 34.72 276 CYS A C 1
ATOM 2159 O O . CYS A 1 276 ? 9.371 42.480 23.401 1.00 34.72 276 CYS A O 1
ATOM 2161 N N . GLY A 1 277 ? 7.217 43.050 22.969 1.00 40.12 277 GLY A N 1
ATOM 2162 C CA . GLY A 1 277 ? 7.213 44.453 23.375 1.00 40.12 277 GLY A CA 1
ATOM 2163 C C . GLY A 1 277 ? 5.808 45.006 23.231 1.00 40.12 277 GLY A C 1
ATOM 2164 O O . GLY A 1 277 ? 5.327 45.005 22.078 1.00 40.12 277 GLY A O 1
#

Foldseek 3Di:
DDDFDQDDDWDDQDQLATPVVRLLVSLVSLLVSCVPDDDDDDDDDDAQSNVQSVLLSCCVVVDQLAAEEAQDQEQLQDASVLDPPNYNSSVRLNLLQVHHDPSRHHPRHHQQARYEYELHDPYDPRRVVCVVVCSHNYDYDDPPDDPVSSVVSNVSSVRPYYDYHHDPNSDDPVVVVPPDDDPPPPDDDDDDDDDDDDDDDDDDDDDDDDDDDDDDDDDDDDDDDDDDDDDDDDDDDDDDDDDDDDDDDDDDDDDDDDDDDDDDDDDDDDDDDDDDD

Sequence (277 aa):
MRRVQVRAGTSKLVGGIHNREVLMANRAFQAQALRHASGPVLTIGGDCGVETVPLGFARKRFGPALGVLWFDAHGDLNTPATSPSGAYHGMALRHAFGEGDRDFVLDAPVVSRRVVLAGARALDPGEQAMIDRGLVRHVPIERDYDASWVVDAVIASRAPQFYLHIDLDVLDSHRVRRRHLPRARRSVDQRTGGRHPRRRRDPPDHRGRHHRVRHRQSGPVTGAGAHPAGRRRRPPRPLHRPAGPAHPVPAPRRAVISRPREWLMCPWAAPEPLACG

Radius of gyration: 30.81 Å; chains: 1; bounding box: 58×100×90 Å